Protein 8AFO (pdb70)

Nearest PDB structures (foldseek):
  8afo-assembly1_A  TM=1.005E+00  e=5.872E-40  Homo sapiens
  8afp-assembly1_A  TM=9.907E-01  e=1.677E-35  Homo sapiens
  5e4q-assembly1_A  TM=6.952E-01  e=1.855E-17  Mus musculus
  4yfg-assembly1_A  TM=5.431E-01  e=1.855E-14  Mus musculus
  4yfd-assembly1_A  TM=5.434E-01  e=1.043E-13  Mus musculus

Sequence (199 aa):
GTAAPEKNPVDVKGEGNETTNMVITWKPLRWMDWNAPQVQYRVQWRPQGTRGPWQEQIVSDPFLVVSNTSTFVPYEIKVQAVNSQGKGPEPQVTIGYSGEDYPQAIPELEGIEILNSSAVLVKWRPVDLAQVKGHLRGYNVTYWREGSIHKDHVVVPANTTSVILSGLRPYSSYHLEVQAFNGRGSGPASEFTFSTPEG

Structure (mmCIF, N/CA/C/O backbone):
data_8AFO
#
_entry.id   8AFO
#
_cell.length_a   56.083
_cell.length_b   96.749
_cell.length_c   105.853
_cell.angle_alpha   90.000
_cell.angle_beta   90.000
_cell.angle_gamma   90.000
#
_symmetry.space_group_name_H-M   'C 2 2 21'
#
loop_
_entity.id
_entity.type
_entity.pdbx_description
1 polymer 'Neural cell adhesion molecule L1'
2 branched 2-acetamido-2-deoxy-beta-D-glucopyranose-(1-4)-2-acetamido-2-deoxy-beta-D-glucopyranose
3 non-polymer 2-acetamido-2-deoxy-beta-D-glucopyranose
4 water water
#
loop_
_atom_site.group_PDB
_atom_site.id
_atom_site.type_symbol
_atom_site.label_atom_id
_atom_site.label_alt_id
_atom_site.label_comp_id
_atom_site.label_asym_id
_atom_site.label_entity_id
_atom_site.label_seq_id
_atom_site.pdbx_PDB_ins_code
_atom_site.Cartn_x
_atom_site.Cartn_y
_atom_site.Cartn_z
_atom_site.occupancy
_atom_site.B_iso_or_equiv
_atom_site.auth_seq_id
_atom_site.auth_comp_id
_atom_site.auth_asym_id
_atom_site.auth_atom_id
_atom_site.pdbx_PDB_model_num
ATOM 1 N N . GLY A 1 1 ? -31.62132 2.76045 -22.71712 1.000 108.39638 710 GLY A N 1
ATOM 2 C CA . GLY A 1 1 ? -32.38895 1.97030 -21.77306 1.000 105.47437 710 GLY A CA 1
ATOM 3 C C . GLY A 1 1 ? -31.53871 1.22977 -20.75837 1.000 105.25093 710 GLY A C 1
ATOM 4 O O . GLY A 1 1 ? -31.83552 1.25459 -19.56389 1.000 105.92846 710 GLY A O 1
ATOM 5 N N . THR A 1 2 ? -30.48471 0.56681 -21.23401 1.000 89.02355 711 THR A N 1
ATOM 6 C CA . THR A 1 2 ? -29.58601 -0.16341 -20.34622 1.000 79.27230 711 THR A CA 1
ATOM 7 C C . THR A 1 2 ? -28.84335 0.79160 -19.41489 1.000 74.03893 711 THR A C 1
ATOM 8 O O . THR A 1 2 ? -28.48371 1.91082 -19.79723 1.000 75.98179 711 THR A O 1
ATOM 12 N N . ALA A 1 3 ? -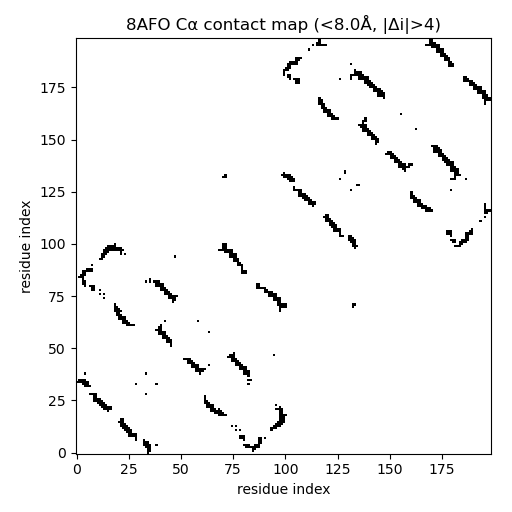28.61376 0.33819 -18.18245 1.000 64.69882 712 ALA A N 1
ATOM 13 C CA . ALA A 1 3 ? -27.83543 1.08134 -17.20639 1.000 61.32499 712 ALA A CA 1
ATOM 14 C C . ALA A 1 3 ? -26.98022 0.10084 -16.41365 1.000 52.46873 712 ALA A C 1
ATOM 15 O O . ALA A 1 3 ? -26.95890 -1.10317 -16.68606 1.000 52.49243 712 ALA A O 1
ATOM 17 N N . ALA A 1 4 ? -26.26537 0.62602 -15.42632 1.000 50.51535 713 ALA A N 1
ATOM 18 C CA . ALA A 1 4 ? -25.49763 -0.21928 -14.52915 1.000 46.71905 713 ALA A CA 1
ATOM 19 C C . ALA A 1 4 ? -26.42754 -1.18259 -13.79218 1.000 43.69827 713 ALA A C 1
ATOM 20 O O . ALA A 1 4 ? -27.64143 -0.95552 -13.71570 1.000 44.02116 713 ALA A O 1
ATOM 22 N N . PRO A 1 5 ? -25.90242 -2.29586 -13.28342 1.000 46.27552 714 PRO A N 1
ATOM 23 C CA . PRO A 1 5 ? -26.77472 -3.22848 -12.57086 1.000 42.53445 714 PRO A CA 1
ATOM 24 C C . PRO A 1 5 ? -27.43860 -2.53273 -11.40272 1.000 45.00530 714 PRO A C 1
ATOM 25 O O . PRO A 1 5 ? -26.86623 -1.64543 -10.76596 1.000 45.91091 714 PRO A O 1
ATOM 29 N N . GLU A 1 6 ? -28.65732 -2.96293 -11.11368 1.000 47.12307 715 GLU A N 1
ATOM 30 C CA . GLU A 1 6 ? -29.48458 -2.27695 -10.13421 1.000 50.89039 715 GLU A CA 1
ATOM 31 C C . GLU A 1 6 ? -28.99087 -2.53863 -8.70390 1.000 49.70062 715 GLU A C 1
ATOM 32 O O . GLU A 1 6 ? -28.98123 -1.63367 -7.85733 1.000 49.04502 715 GLU A O 1
ATOM 38 N N . LYS A 1 7 ? -28.53031 -3.75400 -8.43421 1.000 48.98932 716 LYS A N 1
ATOM 39 C CA . LYS A 1 7 ? -28.22743 -4.21358 -7.08779 1.000 44.66136 716 LYS A CA 1
ATOM 40 C C . LYS A 1 7 ? -27.00807 -5.11067 -7.19946 1.000 44.48154 716 LYS A C 1
ATOM 41 O O . LYS A 1 7 ? -26.65363 -5.55241 -8.29153 1.000 44.43392 716 LYS A O 1
ATOM 47 N N . ASN A 1 8 ? -26.39004 -5.41893 -6.07711 1.000 41.32744 717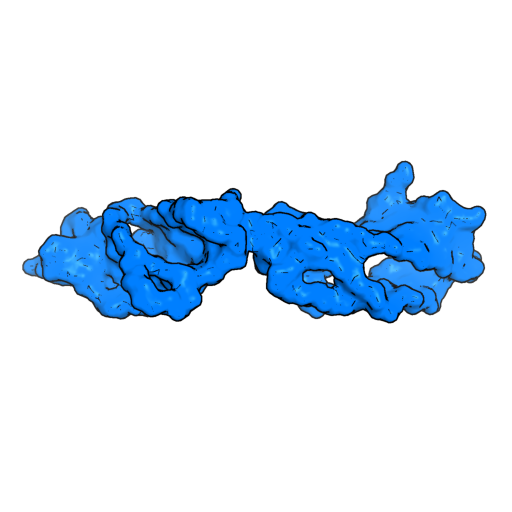 ASN A N 1
ATOM 48 C CA . ASN A 1 8 ? -25.41368 -6.49664 -6.04098 1.000 42.13328 717 ASN A CA 1
ATOM 49 C C . ASN A 1 8 ? -26.03931 -7.76788 -5.48101 1.000 42.86326 717 ASN A C 1
ATOM 50 O O . ASN A 1 8 ? -27.13061 -7.74011 -4.91553 1.000 42.04160 717 ASN A O 1
ATOM 55 N N . PRO A 1 9 ? -25.38142 -8.91480 -5.65271 1.000 39.95875 718 PRO A N 1
ATOM 56 C CA . PRO A 1 9 ? -25.97567 -10.18522 -5.24508 1.000 43.38723 718 PRO A CA 1
ATOM 57 C C . PRO A 1 9 ? -26.13337 -10.25785 -3.73739 1.000 43.40257 718 PRO A C 1
ATOM 58 O O . PRO A 1 9 ? -25.39419 -9.62357 -2.98746 1.000 38.43895 718 PRO A O 1
ATOM 62 N N . VAL A 1 10 ? -27.07739 -11.09284 -3.30309 1.000 45.79438 719 VAL A N 1
ATOM 63 C CA . VAL A 1 10 ? -27.26722 -11.39346 -1.88544 1.000 45.41712 719 VAL A CA 1
ATOM 64 C C . VAL A 1 10 ? -26.75331 -12.79800 -1.59847 1.000 45.91873 719 VAL A C 1
ATOM 65 O O . VAL A 1 10 ? -26.33006 -13.51485 -2.51370 1.000 45.43918 719 VAL A O 1
ATOM 69 N N . ASP A 1 11 ? -26.80270 -13.19973 -0.32601 1.000 44.35554 720 ASP A N 1
ATOM 70 C CA . ASP A 1 11 ? -26.38951 -14.52969 0.12260 1.000 45.50836 720 ASP A CA 1
ATOM 71 C C . ASP A 1 11 ? -24.94318 -14.85677 -0.22324 1.000 42.02229 720 ASP A C 1
ATOM 72 O O . ASP A 1 11 ? -24.60709 -16.01253 -0.48258 1.000 45.05760 720 ASP A O 1
ATOM 77 N N . VAL A 1 12 ? -24.06592 -13.85383 -0.19802 1.000 41.65881 721 VAL A N 1
ATOM 78 C CA . VAL A 1 12 ? -22.63774 -14.11093 -0.31651 1.000 38.09757 721 VAL A CA 1
ATOM 79 C C . VAL A 1 12 ? -22.18156 -15.00145 0.82592 1.000 43.10470 721 VAL A C 1
ATOM 80 O O . VAL A 1 12 ? -22.52470 -14.76544 1.98696 1.000 40.54214 721 VAL A O 1
ATOM 84 N N . LYS A 1 13 ? -21.38990 -16.02042 0.50218 1.000 41.68699 722 LYS A N 1
ATOM 85 C CA . LYS A 1 13 ? -20.87714 -16.95835 1.48986 1.000 45.97870 722 LYS A CA 1
ATOM 86 C C . LYS A 1 13 ? -19.51818 -17.44590 1.02709 1.000 43.71785 722 LYS A C 1
ATOM 87 O O . LYS A 1 13 ? -19.32023 -17.67931 -0.16217 1.000 41.73867 722 LYS A O 1
ATOM 93 N N . GLY A 1 14 ? -18.59059 -17.60457 1.96314 1.000 41.28630 723 GLY A N 1
ATOM 94 C CA . GLY A 1 14 ? -17.33695 -18.28364 1.68051 1.000 40.45302 723 GLY A CA 1
ATOM 95 C C . GLY A 1 14 ? -17.11168 -19.43228 2.65402 1.000 46.25437 723 GLY A C 1
ATOM 96 O O . GLY A 1 14 ? -17.09740 -19.22897 3.87377 1.000 42.76934 723 GLY A O 1
ATOM 97 N N . GLU A 1 15 ? -16.91741 -20.63222 2.11264 1.000 43.08737 724 GLU A N 1
ATOM 98 C CA . GLU A 1 15 ? -16.79221 -21.88918 2.84407 1.000 48.99124 724 GLU A CA 1
ATOM 99 C C . GLU A 1 15 ? -15.88167 -22.83229 2.07859 1.000 46.82797 724 GLU A C 1
ATOM 100 O O . GLU A 1 15 ? -16.17952 -23.15896 0.92918 1.000 48.96618 724 GLU A O 1
ATOM 106 N N . GLY A 1 16 ? -14.83065 -23.33039 2.71367 1.000 45.80955 725 GLY A N 1
ATOM 107 C CA . GLY A 1 16 ? -13.99472 -24.32091 2.05687 1.000 47.70703 725 GLY A CA 1
ATOM 108 C C . GLY A 1 16 ? -14.55443 -25.72930 2.16532 1.000 50.54259 725 GLY A C 1
ATOM 109 O O . GLY A 1 16 ? -15.27378 -26.07276 3.09707 1.000 54.05110 725 GLY A O 1
ATOM 110 N N . ASN A 1 17 ? -14.23099 -26.56581 1.18269 1.000 53.76351 726 ASN A N 1
ATOM 111 C CA . ASN A 1 17 ? -14.40727 -28.00134 1.36102 1.000 56.26991 726 ASN A CA 1
ATOM 112 C C . ASN A 1 17 ? -13.06636 -28.71002 1.42731 1.000 58.42156 726 ASN A C 1
ATOM 113 O O . ASN A 1 17 ? -13.01788 -29.94313 1.45051 1.000 64.00075 726 ASN A O 1
ATOM 118 N N . GLU A 1 18 ? -11.98170 -27.94428 1.46036 1.000 54.98293 727 GLU A N 1
ATOM 119 C CA . GLU A 1 18 ? -10.62895 -28.42901 1.65578 1.000 55.74161 727 GLU A CA 1
ATOM 120 C C . GLU A 1 18 ? -9.93236 -27.41623 2.54447 1.000 52.70204 727 GLU A C 1
ATOM 121 O O . GLU A 1 18 ? -10.31245 -26.24273 2.56972 1.000 50.46330 727 GLU A O 1
ATOM 127 N N . THR A 1 19 ? -8.90694 -27.85752 3.27163 1.000 54.40380 728 THR A N 1
ATOM 128 C CA . THR A 1 19 ? -8.19516 -26.90702 4.12446 1.000 50.18582 728 THR A CA 1
ATOM 129 C C . THR A 1 19 ? -7.47803 -25.85949 3.29388 1.000 52.74872 728 THR A C 1
ATOM 130 O O . THR A 1 19 ? -7.14740 -24.78514 3.80576 1.000 52.95277 728 THR A O 1
ATOM 134 N N . THR A 1 20 ? -7.24476 -26.14934 2.02106 1.000 51.17673 729 THR A N 1
ATOM 135 C CA . THR A 1 20 ? -6.51978 -25.26500 1.13694 1.000 52.04696 729 THR A CA 1
ATOM 136 C C . THR A 1 20 ? -7.42235 -24.47672 0.19527 1.000 51.38032 729 THR A C 1
ATOM 137 O O . THR A 1 20 ? -6.90829 -23.85486 -0.73836 1.000 52.58591 729 THR A O 1
ATOM 141 N N . ASN A 1 21 ? -8.73988 -24.47646 0.39994 1.000 49.36256 730 ASN A N 1
ATOM 142 C CA . ASN A 1 21 ? -9.57486 -23.60963 -0.41288 1.000 48.92961 730 ASN A CA 1
ATOM 143 C C . ASN A 1 21 ? -10.67594 -22.96583 0.41422 1.000 48.19040 730 ASN A C 1
ATOM 144 O O . ASN A 1 21 ? -10.90643 -23.28570 1.58889 1.000 46.27297 730 ASN A O 1
ATOM 149 N N . MET A 1 22 ? -11.33686 -22.02163 -0.25121 1.000 43.50279 731 MET A N 1
ATOM 150 C CA . MET A 1 22 ? -12.55255 -21.35580 0.18794 1.000 41.17756 731 MET A CA 1
ATOM 151 C C . MET A 1 22 ? -13.41959 -21.17260 -1.04025 1.000 45.85590 731 MET A C 1
ATOM 152 O O . MET A 1 22 ? -12.96362 -20.58440 -2.01939 1.000 45.49095 731 MET A O 1
ATOM 157 N N . VAL A 1 23 ? -14.64683 -21.66697 -1.00975 1.000 45.77988 732 VAL A N 1
ATOM 158 C CA . VAL A 1 23 ? -15.55643 -21.52460 -2.13760 1.000 47.78295 732 VAL A CA 1
ATOM 159 C C . VAL A 1 23 ? -16.49578 -20.36347 -1.84398 1.000 45.97407 732 VAL A C 1
ATOM 160 O O . VAL A 1 23 ? -17.25459 -20.39633 -0.86856 1.000 42.48310 732 VAL A O 1
ATOM 164 N N . ILE A 1 24 ? -16.44582 -19.33378 -2.68413 1.000 42.67819 733 ILE A N 1
ATOM 165 C CA . ILE A 1 24 ? -17.34179 -18.19568 -2.55187 1.000 39.72462 733 ILE A CA 1
ATOM 166 C C . ILE A 1 24 ? -18.54903 -18.44698 -3.43731 1.000 45.99357 733 ILE A C 1
ATOM 167 O O . ILE A 1 24 ? -18.40755 -18.76921 -4.62535 1.000 41.80938 733 ILE A O 1
ATOM 172 N N . THR A 1 25 ? -19.73619 -18.30101 -2.87146 1.000 42.23497 734 THR A N 1
ATOM 173 C CA . THR A 1 25 ? -20.96233 -18.44987 -3.63532 1.000 43.22313 734 THR A CA 1
ATOM 174 C C . THR A 1 25 ? -21.87425 -17.28577 -3.30234 1.000 41.87367 734 THR A C 1
ATOM 175 O O . THR A 1 25 ? -21.68694 -16.60191 -2.29687 1.000 41.11116 734 THR A O 1
ATOM 179 N N . TRP A 1 26 ? -22.86172 -17.06251 -4.16680 1.000 43.09646 735 TRP A N 1
ATOM 180 C CA . TRP A 1 26 ? -23.86285 -16.02722 -3.95957 1.000 40.74284 735 TRP A CA 1
ATOM 181 C C . TRP A 1 26 ? -25.08054 -16.36786 -4.80721 1.000 39.89185 735 TRP A C 1
ATOM 182 O O . TRP A 1 26 ? -25.02471 -17.24411 -5.67016 1.000 41.36422 735 TRP A O 1
ATOM 193 N N . LYS A 1 27 ? -26.19757 -15.72480 -4.49457 1.000 40.59172 736 LYS A N 1
ATOM 194 C CA . LYS A 1 27 ? -27.40651 -15.85303 -5.30977 1.000 43.90021 736 LYS A CA 1
ATOM 195 C C . LYS A 1 27 ? -27.25033 -15.02223 -6.57738 1.000 42.25209 736 LYS A C 1
ATOM 196 O O . LYS A 1 27 ? -27.03431 -13.81324 -6.48282 1.000 40.30964 736 LYS A O 1
ATOM 202 N N . PRO A 1 28 ? -27.35989 -15.61131 -7.76052 1.000 45.83756 737 PRO A N 1
ATOM 203 C CA . PRO A 1 28 ? -27.29370 -14.79823 -8.98029 1.000 44.93098 737 PRO A CA 1
ATOM 204 C C . PRO A 1 28 ? -28.34617 -13.70190 -8.93461 1.000 41.64886 737 PRO A C 1
ATOM 205 O O . PRO A 1 28 ? -29.42344 -13.89694 -8.37826 1.000 42.61804 737 PRO A O 1
ATOM 209 N N . LEU A 1 29 ? -28.01844 -12.52441 -9.47357 1.000 39.84036 738 LEU A N 1
ATOM 210 C CA . LEU A 1 29 ? -29.05362 -11.50410 -9.59229 1.000 43.53495 738 LEU A CA 1
ATOM 211 C C . LEU A 1 29 ? -30.17735 -11.97560 -10.48414 1.000 43.90951 738 LEU A C 1
ATOM 212 O O . LEU A 1 29 ? -29.94702 -12.56590 -11.54641 1.000 43.67686 738 LEU A O 1
ATOM 217 N N . ARG A 1 30 ? -31.38638 -11.62148 -10.08222 1.000 42.63905 739 ARG A N 1
ATOM 218 C CA . ARG A 1 30 ? -32.55227 -11.80480 -10.92246 1.000 50.56415 739 ARG A CA 1
ATOM 219 C C . ARG A 1 30 ? -32.42081 -10.94006 -12.16541 1.000 46.58117 739 ARG A C 1
ATOM 220 O O . ARG A 1 30 ? -31.85477 -9.84530 -12.12603 1.000 42.73669 739 ARG A O 1
ATOM 228 N N . TRP A 1 31 ? -32.92571 -11.44806 -13.28628 1.000 47.03828 740 TRP A N 1
ATOM 229 C CA . TRP A 1 31 ? -32.64427 -10.80214 -14.56042 1.000 43.89071 740 TRP A CA 1
ATOM 230 C C . TRP A 1 31 ? -33.13502 -9.36037 -14.59125 1.000 44.90654 740 TRP A C 1
ATOM 231 O O . TRP A 1 31 ? -32.54974 -8.53293 -15.29443 1.000 44.69730 740 TRP A O 1
ATOM 242 N N . MET A 1 32 ? -34.17155 -9.02026 -13.81079 1.000 45.99437 741 MET A N 1
ATOM 243 C CA . MET A 1 32 ? -34.71098 -7.66184 -13.88919 1.000 47.42317 741 MET A CA 1
ATOM 244 C C . MET A 1 32 ? -33.70809 -6.63894 -13.36738 1.000 47.80393 741 MET A C 1
ATOM 245 O O . MET A 1 32 ? -33.85294 -5.44302 -13.63507 1.000 48.18771 741 MET A O 1
ATOM 250 N N . ASP A 1 33 ? -32.70848 -7.08365 -12.61387 1.000 46.19713 742 ASP A N 1
ATOM 251 C CA . ASP A 1 33 ? -31.68816 -6.21646 -12.04513 1.000 46.38380 742 ASP A CA 1
ATOM 252 C C . ASP A 1 33 ? -30.42782 -6.09783 -12.89910 1.000 46.32857 742 ASP A C 1
ATOM 253 O O . ASP A 1 33 ? -29.57988 -5.25539 -12.58961 1.000 46.09341 742 ASP A O 1
ATOM 258 N N . TRP A 1 34 ? -30.27154 -6.91226 -13.95221 1.000 43.35332 743 TRP A N 1
ATOM 259 C CA . TRP A 1 34 ? -29.07676 -6.81169 -14.79151 1.000 41.51654 743 TRP A CA 1
ATOM 260 C C . TRP A 1 34 ? -28.99344 -5.46758 -15.48660 1.000 44.67874 743 TRP A C 1
ATOM 261 O O . TRP A 1 34 ? -27.90193 -4.89840 -15.61831 1.000 45.09092 743 TRP A O 1
ATOM 272 N N . ASN A 1 35 ? -30.13094 -4.95774 -15.95941 1.000 46.67925 744 ASN A N 1
ATOM 273 C CA . ASN A 1 35 ? -30.19273 -3.74561 -16.77029 1.000 49.30489 744 ASN A CA 1
ATOM 274 C C . ASN A 1 35 ? -29.35492 -3.89742 -18.03750 1.000 49.69849 744 ASN A C 1
ATOM 275 O O . ASN A 1 35 ? -28.83398 -2.92860 -18.57360 1.000 51.55996 744 ASN A O 1
ATOM 280 N N . ALA A 1 36 ? -29.24972 -5.12787 -18.52040 1.000 48.97552 745 ALA A N 1
ATOM 281 C CA . ALA A 1 36 ? -28.36991 -5.49753 -19.61671 1.000 47.19743 745 ALA A CA 1
ATOM 282 C C . ALA A 1 36 ? -28.64322 -6.95449 -19.95934 1.000 46.25131 745 ALA A C 1
ATOM 283 O O . ALA A 1 36 ? -29.18150 -7.69918 -19.12716 1.000 48.04995 745 ALA A O 1
ATOM 285 N N . PRO A 1 37 ? -28.33732 -7.37268 -21.18931 1.000 48.23372 746 PRO A N 1
ATOM 286 C CA . PRO A 1 37 ? -28.54283 -8.78426 -21.54537 1.000 45.34011 746 PRO A CA 1
ATOM 287 C C . PRO A 1 37 ? -27.54054 -9.74800 -20.91402 1.000 48.47973 746 PRO A C 1
ATOM 288 O O . PRO A 1 37 ? -27.82050 -10.95369 -20.89392 1.000 45.50787 746 PRO A O 1
ATOM 292 N N . GLN A 1 38 ? -26.39199 -9.27951 -20.40354 1.000 48.52400 747 GLN A N 1
ATOM 293 C CA . GLN A 1 38 ? -25.47378 -10.13142 -19.65357 1.000 46.57813 747 GLN A CA 1
ATOM 294 C C . GLN A 1 38 ? -25.09752 -9.40491 -18.37155 1.000 43.34608 747 GLN A C 1
ATOM 295 O O . GLN A 1 38 ? -25.05540 -8.17499 -18.34360 1.000 41.95515 747 GLN A O 1
ATOM 301 N N . VAL A 1 39 ? -24.71696 -10.15928 -17.34620 1.000 42.38196 748 VAL A N 1
ATOM 302 C CA . VAL A 1 39 ? -24.14786 -9.58102 -16.13021 1.000 42.00976 748 VAL A CA 1
ATOM 303 C C . VAL A 1 39 ? -22.97316 -10.44023 -15.68535 1.000 38.84567 748 VAL A C 1
ATOM 304 O O . VAL A 1 39 ? -22.97793 -11.66070 -15.88256 1.000 37.58365 748 VAL A O 1
ATOM 308 N N . GLN A 1 40 ? -21.94823 -9.80119 -15.09952 1.000 38.20651 749 GLN A N 1
ATOM 309 C CA . GLN A 1 40 ? -20.85997 -10.54071 -14.46273 1.000 38.28153 749 GLN A CA 1
ATOM 310 C C . GLN A 1 40 ? -20.70775 -10.12433 -12.99986 1.000 38.96276 749 GLN A C 1
ATOM 311 O O . GLN A 1 40 ? -21.34547 -9.18431 -12.51692 1.000 35.08766 749 GLN A O 1
ATOM 317 N N . TYR A 1 41 ? -19.82928 -10.83203 -12.29159 1.000 35.91110 750 TYR A N 1
ATOM 318 C CA . TYR A 1 41 ? -19.63043 -10.62534 -10.86242 1.000 36.92106 750 TYR A CA 1
ATOM 319 C C . TYR A 1 41 ? -18.17191 -10.31304 -10.58281 1.000 36.00154 750 TYR A C 1
ATOM 320 O O . TYR A 1 41 ? -17.28573 -11.13508 -10.84384 1.000 35.71273 750 TYR A O 1
ATOM 329 N N . ARG A 1 42 ? -17.92958 -9.12004 -10.07083 1.000 33.28592 751 ARG A N 1
ATOM 330 C CA . ARG A 1 42 ? -16.60851 -8.72211 -9.61139 1.000 36.07582 751 ARG A CA 1
ATOM 331 C C . ARG A 1 42 ? -16.40282 -9.20674 -8.17762 1.000 35.06314 751 ARG A C 1
ATOM 332 O O . ARG A 1 42 ? -17.00450 -8.67389 -7.23846 1.000 33.15593 751 ARG A O 1
ATOM 340 N N . VAL A 1 43 ? -15.56830 -10.22734 -7.99677 1.000 36.72970 752 VAL A N 1
ATOM 341 C CA . VAL A 1 43 ? -15.34015 -10.82878 -6.67822 1.000 36.61711 752 VAL A CA 1
ATOM 342 C C . VAL A 1 43 ? -14.00140 -10.34362 -6.15998 1.000 39.03209 752 VAL A C 1
ATOM 343 O O . VAL A 1 43 ? -12.97710 -10.51240 -6.82375 1.000 33.62943 752 VAL A O 1
ATOM 347 N N . GLN A 1 44 ? -14.00649 -9.76395 -4.96519 1.000 34.89439 753 GLN A N 1
ATOM 348 C CA . GLN A 1 44 ? -12.80646 -9.31982 -4.28291 1.000 35.25302 753 GLN A CA 1
ATOM 349 C C . GLN A 1 44 ? -12.72556 -9.98716 -2.91977 1.000 39.53003 753 GLN A C 1
ATOM 350 O O . GLN A 1 44 ? -13.74118 -10.14138 -2.23419 1.000 36.21274 753 GLN A O 1
ATOM 356 N N . TRP A 1 45 ? -11.52404 -10.40966 -2.54382 1.000 37.97872 754 TRP A N 1
ATOM 357 C CA . TRP A 1 45 ? -11.34414 -11.08910 -1.27777 1.000 38.90972 754 TRP A CA 1
ATOM 358 C C . TRP A 1 45 ? -9.92866 -10.84183 -0.78922 1.000 43.82394 754 TRP A C 1
ATOM 359 O O . TRP A 1 45 ? -9.03520 -10.48557 -1.55943 1.000 38.11745 754 TRP A O 1
ATOM 370 N N . ARG A 1 46 ? -9.74869 -10.99162 0.52070 1.000 38.26251 755 ARG A N 1
ATOM 371 C CA . ARG A 1 46 ? -8.41932 -10.90958 1.10564 1.000 42.13930 755 ARG A CA 1
ATOM 372 C C . ARG A 1 46 ? -8.48342 -11.53587 2.48058 1.000 43.85525 755 ARG A C 1
ATOM 373 O O . ARG A 1 46 ? -9.54358 -11.51315 3.11845 1.000 40.37143 755 ARG A O 1
ATOM 381 N N . PRO A 1 47 ? -7.39430 -12.12612 2.95153 1.000 43.28427 756 PRO A N 1
ATOM 382 C CA . PRO A 1 47 ? -7.38347 -12.58831 4.33816 1.000 47.15628 756 PRO A CA 1
ATOM 383 C C . PRO A 1 47 ? -7.66789 -11.40442 5.24997 1.000 49.17385 756 PRO A C 1
ATOM 384 O O . PRO A 1 47 ? -7.15589 -10.30157 5.03892 1.000 49.83957 756 PRO A O 1
ATOM 388 N N . GLN A 1 48 ? -8.54882 -11.63137 6.21954 1.000 45.34444 757 GLN A N 1
ATOM 389 C CA . GLN A 1 48 ? -9.14320 -10.55499 7.00550 1.000 51.20337 757 GLN A CA 1
ATOM 390 C C . GLN A 1 48 ? -8.08836 -9.60636 7.56519 1.000 59.63082 757 GLN A C 1
ATOM 391 O O . GLN A 1 48 ? -7.25802 -10.00351 8.38678 1.000 56.45693 757 GLN A O 1
ATOM 397 N N . GLY A 1 49 ? -8.12073 -8.35738 7.09656 1.000 67.91096 758 GLY A N 1
ATOM 398 C CA . GLY A 1 49 ? -7.39782 -7.27177 7.73193 1.000 74.14759 758 GLY A CA 1
ATOM 399 C C . GLY A 1 49 ? -6.02706 -6.94006 7.18615 1.000 75.64481 758 GLY A C 1
ATOM 400 O O . GLY A 1 49 ? -5.26441 -6.24333 7.86819 1.000 74.06074 758 GLY A O 1
ATOM 401 N N . THR A 1 50 ? -5.68818 -7.39001 5.97942 1.000 76.19951 759 THR A N 1
ATOM 402 C CA . THR A 1 50 ? -4.33751 -7.24071 5.46014 1.000 81.32619 759 THR A CA 1
ATOM 403 C C . THR A 1 50 ? -4.27904 -6.04384 4.52500 1.000 84.74887 759 THR A C 1
ATOM 404 O O . THR A 1 50 ? -5.11100 -5.91017 3.62334 1.000 84.84673 759 THR A O 1
ATOM 408 N N . ARG A 1 51 ? -3.29469 -5.17498 4.75086 1.000 90.99640 760 ARG A N 1
ATOM 409 C CA . ARG A 1 51 ? -3.14975 -3.97197 3.94491 1.000 94.36900 760 ARG A CA 1
ATOM 410 C C . ARG A 1 51 ? -2.88915 -4.28662 2.47908 1.000 98.75123 760 ARG A C 1
ATOM 411 O O . ARG A 1 51 ? -3.10241 -3.41793 1.62355 1.000 101.53308 760 ARG A O 1
ATOM 419 N N . GLY A 1 52 ? -2.43046 -5.49929 2.17092 1.000 93.17214 761 GLY A N 1
ATOM 420 C CA . GLY A 1 52 ? -2.25783 -5.91508 0.80221 1.000 89.03017 761 GLY A CA 1
ATOM 421 C C . GLY A 1 52 ? -3.55741 -5.76033 0.04966 1.000 82.52624 761 GLY A C 1
ATOM 422 O O . GLY A 1 52 ? -4.64192 -6.01243 0.59304 1.000 79.66566 761 GLY A O 1
ATOM 423 N N . PRO A 1 53 ? -3.47984 -5.34861 -1.21594 1.000 75.45886 762 PRO A N 1
ATOM 424 C CA . PRO A 1 53 ? -4.70625 -5.06385 -1.96059 1.000 71.97384 762 PRO A CA 1
ATOM 425 C C . PRO A 1 53 ? -5.54941 -6.31647 -2.10461 1.000 62.52342 762 PRO A C 1
ATOM 426 O O . PRO A 1 53 ? -5.14190 -7.44032 -1.79087 1.000 57.47577 762 PRO A O 1
ATOM 430 N N . TRP A 1 54 ? -6.78239 -6.09570 -2.51879 1.000 57.73491 763 TRP A N 1
ATOM 431 C CA . TRP A 1 54 ? -7.70826 -7.20298 -2.62162 1.000 51.26213 763 TRP A CA 1
ATOM 432 C C . TRP A 1 54 ? -7.31253 -8.06303 -3.80990 1.000 50.91846 763 TRP A C 1
ATOM 433 O O . TRP A 1 54 ? -6.87024 -7.54513 -4.84138 1.000 50.52324 763 TRP A O 1
ATOM 444 N N . GLN A 1 55 ? -7.40668 -9.37903 -3.63748 1.000 44.63913 764 GLN A N 1
ATOM 445 C CA . GLN A 1 55 ? -7.43689 -10.26476 -4.78474 1.000 46.21758 764 GLN A CA 1
ATOM 446 C C . GLN A 1 55 ? -8.75065 -10.04559 -5.50912 1.000 45.64378 764 GLN A C 1
ATOM 447 O O . GLN A 1 55 ? -9.76175 -9.71349 -4.88812 1.000 38.35075 764 GLN A O 1
ATOM 453 N N . GLU A 1 56 ? -8.74335 -10.19521 -6.83542 1.000 38.41203 765 GLU A N 1
ATOM 454 C CA . GLU A 1 56 ? -9.96132 -9.84986 -7.54831 1.000 41.11227 765 GLU A CA 1
ATOM 455 C C . GLU A 1 56 ? -10.07710 -10.67743 -8.82046 1.000 42.24656 765 GLU A C 1
ATOM 456 O O . GLU A 1 56 ? -9.09859 -10.84784 -9.55764 1.000 37.79616 765 GLU A O 1
ATOM 462 N N . GLN A 1 57 ? -11.28310 -11.17843 -9.07255 1.000 40.30027 766 GLN A N 1
ATOM 463 C CA . GLN A 1 57 ? -11.55376 -11.89232 -10.30529 1.000 39.69210 766 GLN A CA 1
ATOM 464 C C . GLN A 1 57 ? -12.99988 -11.63001 -10.68407 1.000 41.07065 766 GLN A C 1
ATOM 465 O O . GLN A 1 57 ? -13.87139 -11.53065 -9.81983 1.000 38.45530 766 GLN A O 1
ATOM 471 N N . ILE A 1 58 ? -13.24495 -11.49351 -11.97587 1.000 38.52709 767 ILE A N 1
ATOM 472 C CA . ILE A 1 58 ? -14.57504 -11.25588 -12.51712 1.000 39.82427 767 ILE A CA 1
ATOM 473 C C . ILE A 1 58 ? -15.04063 -12.54053 -13.17217 1.000 35.60626 767 ILE A C 1
ATOM 474 O O . ILE A 1 58 ? -14.33395 -13.10142 -14.01221 1.000 43.74226 767 ILE A O 1
ATOM 479 N N . VAL A 1 59 ? -16.23215 -12.99744 -12.81113 1.000 36.31138 768 VAL A N 1
ATOM 480 C CA . VAL A 1 59 ? -16.74901 -14.25765 -13.30926 1.000 39.36179 768 VAL A CA 1
ATOM 481 C C . VAL A 1 59 ? -18.19256 -14.03603 -13.73009 1.000 42.89362 768 VAL A C 1
ATOM 482 O O . VAL A 1 59 ? -18.84863 -13.08965 -13.29720 1.000 37.62279 768 VAL A O 1
ATOM 486 N N . SER A 1 60 ? -18.68243 -14.91351 -14.60640 1.000 40.03636 769 SER A N 1
ATOM 487 C CA . SER A 1 60 ? -20.10795 -14.91211 -14.90663 1.000 41.03519 769 SER A CA 1
ATOM 488 C C . SER A 1 60 ? -20.87127 -15.97720 -14.13595 1.000 46.93268 769 SER A C 1
ATOM 489 O O . SER A 1 60 ? -22.06802 -15.80013 -13.88532 1.000 49.18632 769 SER A O 1
ATOM 492 N N . ASP A 1 61 ? -20.19809 -17.03063 -13.68240 1.000 44.17111 770 ASP A N 1
ATOM 493 C CA . ASP A 1 61 ? -20.82838 -18.00410 -12.81202 1.000 47.62570 770 ASP A CA 1
ATOM 494 C C . ASP A 1 61 ? -21.08117 -17.42293 -11.41797 1.000 46.36294 770 ASP A C 1
ATOM 495 O O . ASP A 1 61 ? -20.36636 -16.52672 -10.96592 1.000 46.25938 770 ASP A O 1
ATOM 500 N N . PRO A 1 62 ? -22.05859 -17.93624 -10.70509 1.000 43.22600 771 PRO A N 1
ATOM 501 C CA . PRO A 1 62 ? -22.32169 -17.41329 -9.36027 1.000 46.87020 771 PRO A CA 1
ATOM 502 C C . PRO A 1 62 ? -21.44989 -18.04505 -8.28003 1.000 44.86127 771 PRO A C 1
ATOM 503 O O . PRO A 1 62 ? -21.91120 -18.26222 -7.15277 1.000 44.82332 771 PRO A O 1
ATOM 507 N N . PHE A 1 63 ? -20.19031 -18.33689 -8.59324 1.000 43.14675 772 PHE A N 1
ATOM 508 C CA . PHE A 1 63 ? -19.29622 -18.89059 -7.58322 1.000 43.33965 772 PHE A CA 1
ATOM 509 C C . PHE A 1 63 ? -17.86866 -18.66454 -8.04334 1.000 47.47567 772 PHE A C 1
ATOM 510 O O . PHE A 1 63 ? -17.61505 -18.40093 -9.22091 1.000 49.00481 772 PHE A O 1
ATOM 518 N N . LEU A 1 64 ? -16.93522 -18.81455 -7.10620 1.000 44.88901 773 LEU A N 1
ATOM 519 C CA . LEU A 1 64 ? -15.51463 -18.65757 -7.37112 1.000 43.53598 773 LEU A CA 1
ATOM 520 C C . LEU A 1 64 ? -14.74949 -19.47765 -6.34478 1.000 47.79493 773 LEU A C 1
ATOM 521 O O . LEU A 1 64 ? -14.97772 -19.31747 -5.14724 1.000 45.64294 773 LEU A O 1
ATOM 526 N N . VAL A 1 65 ? -13.81587 -20.30809 -6.79480 1.000 47.61697 774 VAL A N 1
ATOM 527 C CA . VAL A 1 65 ? -13.01690 -21.12911 -5.89638 1.000 48.54851 774 VAL A CA 1
ATOM 528 C C . VAL A 1 65 ? -11.70559 -20.40091 -5.63640 1.000 49.99395 774 VAL A C 1
ATOM 529 O O . VAL A 1 65 ? -10.96981 -20.08521 -6.57604 1.000 48.67363 774 VAL A O 1
ATOM 533 N N . VAL A 1 66 ? -11.42865 -20.09609 -4.37101 1.000 45.95888 775 VAL A N 1
ATOM 534 C CA . VAL A 1 66 ? -10.15047 -19.52853 -3.95451 1.000 46.67083 775 VAL A CA 1
ATOM 535 C C . VAL A 1 66 ? -9.29385 -20.68494 -3.46824 1.000 48.46840 775 VAL A C 1
ATOM 536 O O . VAL A 1 66 ? -9.69446 -21.40591 -2.55066 1.000 46.99499 775 VAL A O 1
ATOM 540 N N . SER A 1 67 ? -8.12301 -20.86793 -4.06056 1.000 50.36420 776 SER A N 1
ATOM 541 C CA . SER A 1 67 ? -7.25750 -21.99481 -3.73931 1.000 52.25527 776 SER A CA 1
ATOM 542 C C . SER A 1 67 ? -6.01356 -21.53813 -2.98716 1.000 53.88840 776 SER A C 1
ATOM 543 O O . SER A 1 67 ? -5.77348 -20.34683 -2.77942 1.000 53.96459 776 SER A O 1
ATOM 546 N N . ASN A 1 68 ? -5.22483 -22.51946 -2.55705 1.000 55.11697 777 ASN A N 1
ATOM 547 C CA . ASN A 1 68 ? -3.97830 -22.25471 -1.84852 1.000 59.40591 777 ASN A CA 1
ATOM 548 C C . ASN A 1 68 ? -4.17793 -21.36422 -0.61518 1.000 59.99294 777 ASN A C 1
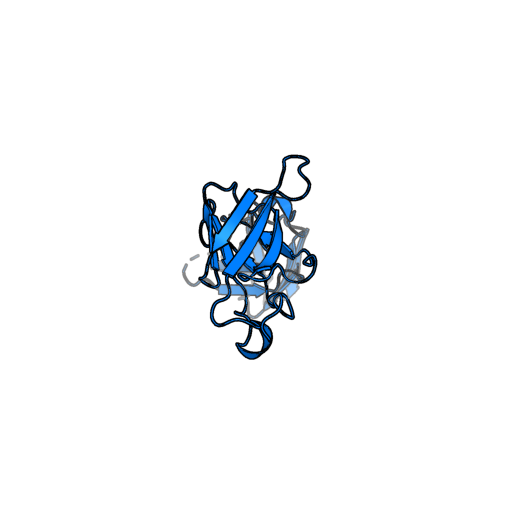ATOM 549 O O . ASN A 1 68 ? -3.45035 -20.39414 -0.38905 1.000 58.59200 777 ASN A O 1
ATOM 554 N N . THR A 1 69 ? -5.16607 -21.70390 0.19950 1.000 50.39084 778 THR A N 1
ATOM 555 C CA . THR A 1 69 ? -5.37057 -20.98875 1.44841 1.000 55.41345 778 THR A CA 1
ATOM 556 C C . THR A 1 69 ? -4.70746 -21.71746 2.61278 1.000 55.89955 778 THR A C 1
ATOM 557 O O . THR A 1 69 ? -4.40733 -22.91347 2.54872 1.000 53.78940 778 THR A O 1
ATOM 561 N N . SER A 1 70 ? -4.49526 -20.97515 3.69472 1.000 56.77016 779 SER A N 1
ATOM 562 C CA . SER A 1 70 ? -4.21188 -21.61055 4.96553 1.000 52.97865 779 SER A CA 1
ATOM 563 C C . SER A 1 70 ? -5.46626 -22.29202 5.49408 1.000 52.75324 779 SER A C 1
ATOM 564 O O . SER A 1 70 ? -6.58722 -22.04587 5.03463 1.000 51.20463 779 SER A O 1
ATOM 567 N N . THR A 1 71 ? -5.26125 -23.15945 6.48018 1.000 50.32240 780 THR A N 1
ATOM 568 C CA . THR A 1 71 ? -6.36420 -23.87208 7.10572 1.000 47.01487 780 THR A CA 1
ATOM 569 C C . THR A 1 71 ? -7.22775 -22.93726 7.94318 1.000 49.94668 780 THR A C 1
ATOM 570 O O . THR A 1 71 ? -6.71233 -22.15558 8.74878 1.000 51.77676 780 THR A O 1
ATOM 574 N N . PHE A 1 72 ? -8.55220 -23.06603 7.77714 1.000 46.80011 781 PHE A N 1
ATOM 575 C CA . PHE A 1 72 ? -9.56876 -22.28793 8.48258 1.000 46.71762 781 PHE A CA 1
ATOM 576 C C . PHE A 1 72 ? -9.10490 -20.91436 8.93860 1.000 51.01269 781 PHE A C 1
ATOM 577 O O . PHE A 1 72 ? -8.86119 -20.69655 10.12990 1.000 49.45115 781 PHE A O 1
ATOM 585 N N . VAL A 1 73 ? -8.98326 -19.98800 7.99076 1.000 47.33545 782 VAL A N 1
ATOM 586 C CA . VAL A 1 73 ? -8.69202 -18.58861 8.29075 1.000 47.42264 782 VAL A CA 1
ATOM 587 C C . VAL A 1 73 ? -9.81075 -17.71123 7.73432 1.000 48.32240 782 VAL A C 1
ATOM 588 O O . VAL A 1 73 ? -10.45240 -18.06795 6.72970 1.000 46.26698 782 VAL A O 1
ATOM 592 N N . PRO A 1 74 ? -10.08564 -16.56760 8.35363 1.000 47.09210 783 PRO A N 1
ATOM 593 C CA . PRO A 1 74 ? -11.15511 -15.69938 7.85548 1.000 46.81930 783 PRO A CA 1
ATOM 594 C C . PRO A 1 74 ? -10.72327 -14.82421 6.68627 1.000 44.17580 783 PRO A C 1
ATOM 595 O O . PRO A 1 74 ? -9.60826 -14.29737 6.64487 1.000 42.24588 783 PRO A O 1
ATOM 599 N N . TYR A 1 75 ? -11.65070 -14.64365 5.74384 1.000 40.21828 784 TYR A N 1
ATOM 600 C CA . TYR A 1 75 ? -11.45803 -13.79491 4.57103 1.000 41.78226 784 TYR A CA 1
ATOM 601 C C . TYR A 1 75 ? -12.55980 -12.75232 4.49448 1.000 35.75560 784 TYR A C 1
ATOM 602 O O . TYR A 1 75 ? -13.71589 -13.04211 4.78935 1.000 39.34458 784 TYR A O 1
ATOM 611 N N . GLU A 1 76 ? -12.21200 -11.54978 4.07273 1.000 37.62501 785 GLU A N 1
ATOM 612 C CA . GLU A 1 76 ? -13.21777 -10.56178 3.71943 1.000 38.50666 785 GLU A CA 1
ATOM 613 C C . GLU A 1 76 ? -13.55396 -10.72865 2.24348 1.000 39.35942 785 GLU A C 1
ATOM 614 O O . GLU A 1 76 ? -12.65412 -10.87722 1.41426 1.000 38.01569 785 GLU A O 1
ATOM 620 N N . ILE A 1 77 ? -14.84839 -10.69122 1.92431 1.000 37.19785 786 ILE A N 1
ATOM 621 C CA . ILE A 1 77 ? -15.35921 -10.96370 0.58494 1.000 38.16869 786 ILE A CA 1
ATOM 622 C C . ILE A 1 77 ? -16.31916 -9.85253 0.20570 1.000 41.40845 786 ILE A C 1
ATOM 623 O O . ILE A 1 77 ? -17.18665 -9.49394 1.00710 1.000 36.64657 786 ILE A O 1
ATOM 628 N N . LYS A 1 78 ? -16.16090 -9.30993 -1.01324 1.000 36.07032 787 LYS A N 1
ATOM 629 C CA . LYS A 1 78 ? -17.08720 -8.34848 -1.60602 1.000 36.72020 787 LYS A CA 1
ATOM 630 C C . LYS A 1 78 ? -17.48124 -8.87648 -2.98209 1.000 38.19729 787 LYS A C 1
ATOM 631 O O . LYS A 1 78 ? -16.60407 -9.27739 -3.74180 1.000 35.59761 787 LYS A O 1
ATOM 637 N N . VAL A 1 79 ? -18.77361 -8.87335 -3.31945 1.000 35.36000 788 VAL A N 1
ATOM 638 C CA . VAL A 1 79 ? -19.22621 -9.30097 -4.64605 1.000 37.25887 788 VAL A CA 1
ATOM 639 C C . VAL A 1 79 ? -20.04083 -8.17498 -5.25623 1.000 38.07593 788 VAL A C 1
ATOM 640 O O . VAL A 1 79 ? -21.13033 -7.86344 -4.77504 1.000 36.62389 788 VAL A O 1
ATOM 644 N N . GLN A 1 80 ? -19.54356 -7.58897 -6.33753 1.000 31.84310 789 GLN A N 1
ATOM 645 C CA . GLN A 1 80 ? -20.23554 -6.50064 -7.01071 1.000 36.64475 789 GLN A CA 1
ATOM 646 C C . GLN A 1 80 ? -20.71465 -6.96261 -8.38644 1.000 36.58793 789 GLN A C 1
ATOM 647 O O . GLN A 1 80 ? -19.94919 -7.56049 -9.14737 1.000 37.10673 789 GLN A O 1
ATOM 653 N N . ALA A 1 81 ? -21.97962 -6.71070 -8.69936 1.000 33.42774 790 ALA A N 1
ATOM 654 C CA . ALA A 1 81 ? -22.46644 -6.96729 -10.05129 1.000 38.53770 790 ALA A CA 1
ATOM 655 C C . ALA A 1 81 ? -21.93189 -5.91192 -11.01978 1.000 41.30833 790 ALA A C 1
ATOM 656 O O . ALA A 1 81 ? -21.80451 -4.73513 -10.66098 1.000 37.91089 790 ALA A O 1
ATOM 658 N N . VAL A 1 82 ? -21.59433 -6.33684 -12.25181 1.000 36.06964 791 VAL A N 1
ATOM 659 C CA . VAL A 1 82 ? -21.10110 -5.41534 -13.27470 1.000 36.40770 791 VAL A CA 1
ATOM 660 C C . VAL A 1 82 ? -21.70310 -5.78467 -14.62751 1.000 39.78466 791 VAL A C 1
ATOM 661 O O . VAL A 1 82 ? -22.10166 -6.92787 -14.86325 1.000 34.60786 791 VAL A O 1
ATOM 665 N N . ASN A 1 83 ? -21.78999 -4.79275 -15.51606 1.000 40.46663 792 ASN A N 1
ATOM 666 C CA . ASN A 1 83 ? -22.22981 -5.01800 -16.88527 1.000 43.33002 792 ASN A CA 1
ATOM 667 C C . ASN A 1 83 ? -21.56910 -3.96769 -17.77216 1.000 45.90992 792 ASN A C 1
ATOM 668 O O . ASN A 1 83 ? -20.76408 -3.15803 -17.31245 1.000 42.34378 792 ASN A O 1
ATOM 673 N N . SER A 1 84 ? -21.91982 -3.97635 -19.05573 1.000 45.27236 793 SER A N 1
ATOM 674 C CA . SER A 1 84 ? -21.20683 -3.11318 -19.99701 1.000 48.15552 793 SER A CA 1
ATOM 675 C C . SER A 1 84 ? -21.37820 -1.63469 -19.66999 1.000 47.42951 793 SER A C 1
ATOM 676 O O . SER A 1 84 ? -20.51098 -0.82658 -20.00019 1.000 52.35667 793 SER A O 1
ATOM 679 N N . GLN A 1 85 ? -22.48048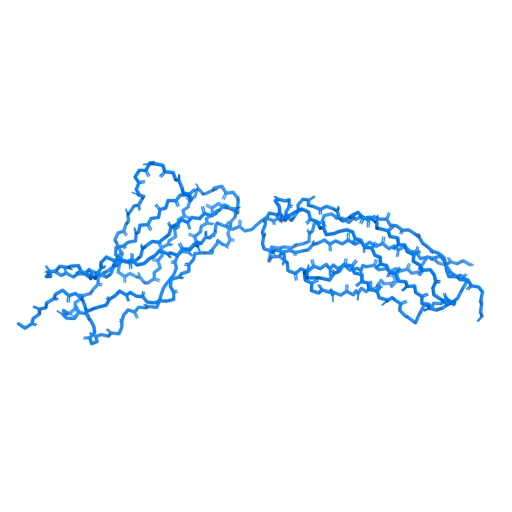 -1.25716 -19.02983 1.000 46.70336 794 GLN A N 1
ATOM 680 C CA . GLN A 1 85 ? -22.72289 0.14145 -18.69774 1.000 49.19912 794 GLN A CA 1
ATOM 681 C C . GLN A 1 85 ? -22.10654 0.57740 -17.37476 1.000 50.67145 794 GLN A C 1
ATOM 682 O O . GLN A 1 85 ? -22.06679 1.78030 -17.09700 1.000 53.77321 794 GLN A O 1
ATOM 688 N N . GLY A 1 86 ? -21.63898 -0.33975 -16.54954 1.000 49.21205 795 GLY A N 1
ATOM 689 C CA . GLY A 1 86 ? -20.99671 0.06515 -15.32294 1.000 45.02805 795 GLY A CA 1
ATOM 690 C C . GLY A 1 86 ? -21.15196 -0.99831 -14.25363 1.000 45.94266 795 GLY A C 1
ATOM 691 O O . GLY A 1 86 ? -21.34595 -2.17643 -14.54931 1.000 41.13860 795 GLY A O 1
ATOM 692 N N . LYS A 1 87 ? -21.07404 -0.53406 -13.00914 1.000 45.15819 796 LYS A N 1
ATOM 693 C CA . LYS A 1 87 ? -20.95123 -1.37865 -11.83144 1.000 45.39826 796 LYS A CA 1
ATOM 694 C C . LYS A 1 87 ? -22.11512 -1.11650 -10.89104 1.000 43.54610 796 LYS A C 1
ATOM 695 O O . LYS A 1 87 ? -22.60623 0.01102 -10.79988 1.000 40.26128 796 LYS A O 1
ATOM 701 N N . GLY A 1 88 ? -22.53322 -2.14905 -10.15888 1.000 41.97027 797 GLY A N 1
ATOM 702 C CA . GLY A 1 88 ? -23.49161 -1.95803 -9.09595 1.000 41.63113 797 GLY A CA 1
ATOM 703 C C . GLY A 1 88 ? -22.96876 -1.04146 -8.00385 1.000 43.00238 797 GLY A C 1
ATOM 704 O O . GLY A 1 88 ? -21.89077 -0.44812 -8.11815 1.000 41.48071 797 GLY A O 1
ATOM 705 N N . PRO A 1 89 ? -23.72922 -0.91083 -6.91330 1.000 46.10504 798 PRO A N 1
ATOM 706 C CA . PRO A 1 89 ? -23.26377 -0.11622 -5.77280 1.000 41.87079 798 PRO A CA 1
ATOM 707 C C . PRO A 1 89 ? -21.95011 -0.64684 -5.21983 1.000 40.48699 798 PRO A C 1
ATOM 708 O O . PRO A 1 89 ? -21.59427 -1.81299 -5.40672 1.000 38.83313 798 PRO A O 1
ATOM 712 N N . GLU A 1 90 ? -21.22740 0.22115 -4.52186 1.000 40.36024 799 GLU A N 1
ATOM 713 C CA . GLU A 1 90 ? -20.14933 -0.26495 -3.67510 1.000 42.43076 799 GLU A CA 1
ATOM 714 C C . GLU A 1 90 ? -20.69877 -1.37365 -2.77812 1.000 42.09692 799 GLU A C 1
ATOM 715 O O . GLU A 1 90 ? -21.72906 -1.17224 -2.12154 1.000 39.60576 799 GLU A O 1
ATOM 721 N N . PRO A 1 91 ? -20.06494 -2.54458 -2.73733 1.000 38.38649 800 PRO A N 1
ATOM 722 C CA . PRO A 1 91 ? -20.67814 -3.71476 -2.11590 1.000 39.08474 800 PRO A CA 1
ATOM 723 C C . PRO A 1 91 ? -20.39874 -3.76780 -0.61681 1.000 40.27667 800 PRO A C 1
ATOM 724 O O . PRO A 1 91 ? -19.43151 -3.19568 -0.11106 1.000 37.29247 800 PRO A O 1
ATOM 728 N N . GLN A 1 92 ? -21.29160 -4.44943 0.09256 1.000 41.00799 801 GLN A N 1
ATOM 729 C CA . GLN A 1 92 ? -21.07219 -4.77639 1.49473 1.000 40.17478 801 GLN A CA 1
ATOM 730 C C . GLN A 1 92 ? -20.08011 -5.92967 1.61000 1.000 42.37584 801 GLN A C 1
ATOM 731 O O . GLN A 1 92 ? -19.81636 -6.64733 0.64566 1.000 38.25284 801 GLN A O 1
ATOM 737 N N . VAL A 1 93 ? -19.53479 -6.11394 2.80971 1.000 41.81669 802 VAL A N 1
ATOM 738 C CA . VAL A 1 93 ? -18.47605 -7.08810 3.05949 1.000 43.42658 802 VAL A CA 1
ATOM 739 C C . VAL A 1 93 ? -19.02881 -8.24269 3.88690 1.000 42.43174 802 VAL A C 1
ATOM 740 O O . VAL A 1 93 ? -19.79916 -8.03412 4.82282 1.000 42.32279 802 VAL A O 1
ATOM 744 N N . THR A 1 94 ? -18.63793 -9.45973 3.52215 1.000 41.04303 803 THR A N 1
ATOM 745 C CA . THR A 1 94 ? -18.98373 -10.69004 4.21641 1.000 43.89954 803 THR A CA 1
ATOM 746 C C . THR A 1 94 ? -17.70651 -11.37509 4.66931 1.000 39.95217 803 THR A C 1
ATOM 747 O O . THR A 1 94 ? -16.69074 -11.31876 3.97682 1.000 38.76958 803 THR A O 1
ATOM 751 N N . ILE A 1 95 ? -17.75601 -12.03210 5.82783 1.000 41.63664 804 ILE A N 1
ATOM 752 C CA . ILE A 1 95 ? -16.65284 -12.87326 6.27436 1.000 38.71971 804 ILE A CA 1
ATOM 753 C C . ILE A 1 95 ? -16.92681 -14.29781 5.82306 1.000 37.27287 804 ILE A C 1
ATOM 754 O O . ILE A 1 95 ? -18.01921 -14.82950 6.04279 1.000 40.39191 804 ILE A O 1
ATOM 759 N N . GLY A 1 96 ? -15.95051 -14.90604 5.15334 1.000 39.60281 805 GLY A N 1
ATOM 760 C CA . GLY A 1 96 ? -15.97816 -16.31420 4.83329 1.000 39.95418 805 GLY A CA 1
ATOM 761 C C . GLY A 1 96 ? -14.72104 -16.97736 5.37295 1.000 41.56685 805 GLY A C 1
ATOM 762 O O . GLY A 1 96 ? -13.82468 -16.31580 5.88948 1.000 43.61075 805 GLY A O 1
ATOM 763 N N . TYR A 1 97 ? -14.65539 -18.29571 5.21237 1.000 41.46585 806 TYR A N 1
ATOM 764 C CA . TYR A 1 97 ? -13.60247 -19.06920 5.85361 1.000 44.64891 806 TYR A CA 1
ATOM 765 C C . TYR A 1 97 ? -13.08114 -20.12580 4.89810 1.000 40.51269 806 TYR A C 1
ATOM 766 O O . TYR A 1 97 ? -13.87328 -20.77286 4.21667 1.000 43.61505 806 TYR A O 1
ATOM 775 N N . SER A 1 98 ? -11.76601 -20.33999 4.88240 1.000 39.07515 807 SER A N 1
ATOM 776 C CA . SER A 1 98 ? -11.23844 -21.52589 4.21628 1.000 43.80082 807 SER A CA 1
ATOM 777 C C . SER A 1 98 ? -11.69750 -22.78633 4.96910 1.000 44.74162 807 SER A C 1
ATOM 778 O O . SER A 1 98 ? -12.35622 -22.71650 6.00835 1.000 42.26697 807 SER A O 1
ATOM 781 N N . GLY A 1 99 ? -11.34503 -23.95518 4.44042 1.000 41.29744 808 GLY A N 1
ATOM 782 C CA . GLY A 1 99 ? -11.93501 -25.18508 4.92624 1.000 45.76314 808 GLY A CA 1
ATOM 783 C C . GLY A 1 99 ? -11.42864 -25.57441 6.30332 1.000 46.61406 808 GLY A C 1
ATOM 784 O O . GLY A 1 99 ? -10.33702 -25.19929 6.72320 1.000 43.24580 808 GLY A O 1
ATOM 785 N N . GLU A 1 100 ? -12.25839 -26.34418 7.00710 1.000 46.97316 809 GLU A N 1
ATOM 786 C CA . GLU A 1 100 ? -12.00382 -26.79772 8.37386 1.000 44.76470 809 GLU A CA 1
ATOM 787 C C . GLU A 1 100 ? -11.06402 -28.00015 8.37317 1.000 45.57726 809 GLU A C 1
ATOM 788 O O . GLU A 1 100 ? -11.04237 -28.79707 7.43438 1.000 45.94281 809 GLU A O 1
ATOM 794 N N . ASP A 1 101 ? -10.28703 -28.13221 9.43780 1.000 44.17923 810 ASP A N 1
ATOM 795 C CA . ASP A 1 101 ? -9.47746 -29.32341 9.66634 1.000 45.93326 810 ASP A CA 1
ATOM 796 C C . ASP A 1 101 ? -10.02519 -30.03160 10.90106 1.000 46.36641 810 ASP A C 1
ATOM 797 O O . ASP A 1 101 ? -10.90043 -29.51564 11.59131 1.000 44.57874 810 ASP A O 1
ATOM 802 N N . TYR A 1 102 ? -9.50041 -31.21110 11.20756 1.000 48.33910 811 TYR A N 1
ATOM 803 C CA . TYR A 1 102 ? -9.86821 -31.83121 12.47545 1.000 43.64636 811 TYR A CA 1
ATOM 804 C C . TYR A 1 102 ? -9.41098 -30.95276 13.62960 1.000 42.07946 811 TYR A C 1
ATOM 805 O O . TYR A 1 102 ? -8.33750 -30.35366 13.55785 1.000 42.77771 811 TYR A O 1
ATOM 814 N N . PRO A 1 103 ? -10.20655 -30.83982 14.69198 1.000 42.08300 812 PRO A N 1
ATOM 815 C CA . PRO A 1 103 ? -9.77163 -30.07890 15.86603 1.000 42.16549 812 PRO A CA 1
ATOM 816 C C . PRO A 1 103 ? -8.48281 -30.63481 16.45655 1.000 41.52245 812 PRO A C 1
ATOM 817 O O . PRO A 1 103 ? -8.21817 -31.83668 16.40925 1.000 38.20012 812 PRO A O 1
ATOM 821 N N . GLN A 1 104 ? -7.65579 -29.73207 16.97256 1.000 41.25980 813 GLN A N 1
ATOM 822 C CA . GLN A 1 104 ? -6.54153 -30.12296 17.81590 1.000 48.51824 813 GLN A CA 1
ATOM 823 C C . GLN A 1 104 ? -6.90859 -30.06546 19.28862 1.000 47.45084 813 GLN A C 1
ATOM 824 O O . GLN A 1 104 ? -6.19449 -30.63747 20.11135 1.000 47.58012 813 GLN A O 1
ATOM 830 N N . ALA A 1 105 ? -8.01632 -29.40813 19.61404 1.000 44.70779 814 ALA A N 1
ATOM 831 C CA . ALA A 1 105 ? -8.42933 -29.21669 20.99357 1.000 47.80807 814 ALA A CA 1
ATOM 832 C C . ALA A 1 105 ? -8.81179 -30.53570 21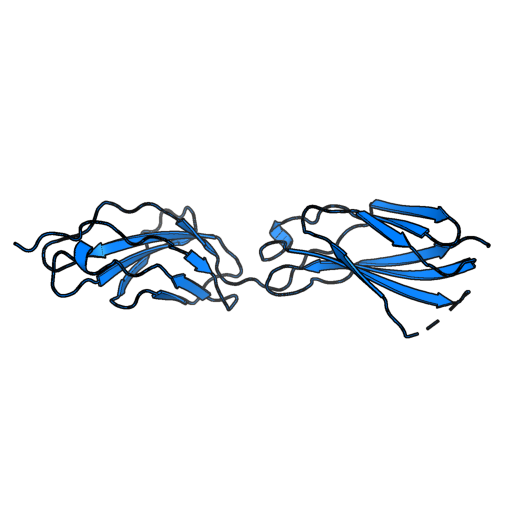.63785 1.000 46.39462 814 ALA A C 1
ATOM 83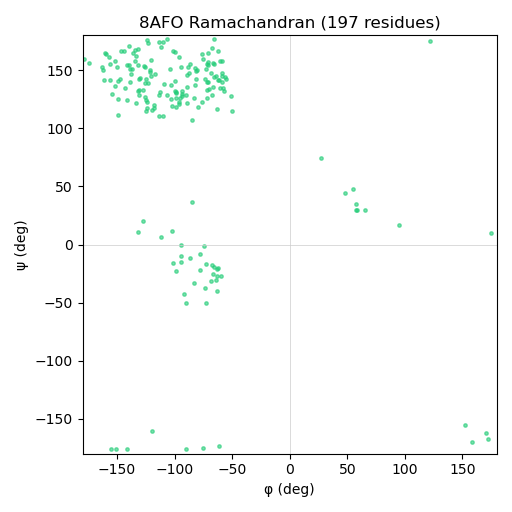3 O O . ALA A 1 105 ? -9.53419 -31.35006 21.05188 1.000 41.65707 814 ALA A O 1
ATOM 835 N N . ILE A 1 106 ? -8.34241 -30.72398 22.86687 1.000 47.38203 815 ILE A N 1
ATOM 836 C CA . ILE A 1 106 ? -8.68124 -31.88876 23.67255 1.000 44.34659 815 ILE A CA 1
ATOM 837 C C . ILE A 1 106 ? -9.37753 -31.39357 24.94017 1.000 46.15382 815 ILE A C 1
ATOM 838 O O . ILE A 1 106 ? -8.75674 -30.67710 25.73660 1.000 44.88765 815 ILE A O 1
ATOM 843 N N . PRO A 1 107 ? -10.65524 -31.72223 25.15699 1.000 44.41111 816 PRO A N 1
ATOM 844 C CA . PRO A 1 107 ? -11.37103 -31.21034 26.34311 1.000 46.79191 816 PRO A CA 1
ATOM 845 C C . PRO A 1 107 ? -10.71513 -31.61618 27.65563 1.000 45.87221 816 PRO A C 1
ATOM 846 O O . PRO A 1 107 ? -10.24940 -32.74250 27.81851 1.000 48.17995 816 PRO A O 1
ATOM 850 N N . GLU A 1 108 ? -10.68381 -30.67578 28.59701 1.000 47.72978 817 GLU A N 1
ATOM 851 C CA . GLU A 1 108 ? -10.13448 -30.90619 29.92554 1.000 50.78399 817 GLU A CA 1
ATOM 852 C C . GLU A 1 108 ? -11.25981 -31.17055 30.91442 1.000 45.99389 817 GLU A C 1
ATOM 853 O O . GLU A 1 108 ? -12.31538 -30.53633 30.85931 1.000 42.10565 817 GLU A O 1
ATOM 859 N N . LEU A 1 109 ? -11.01652 -32.10740 31.81120 1.000 48.43332 818 LEU A N 1
ATOM 860 C CA . LEU A 1 109 ? -11.98646 -32.48874 32.82469 1.000 46.16380 818 LEU A CA 1
ATOM 861 C C . LEU A 1 109 ? -12.18417 -31.34550 33.81415 1.000 44.68360 818 LEU A C 1
ATOM 862 O O . LEU A 1 109 ? -11.21183 -30.80855 34.35098 1.000 46.61646 818 LEU A O 1
ATOM 867 N N . GLU A 1 110 ? -13.43702 -30.96974 34.06036 1.000 44.41805 819 GLU A N 1
ATOM 868 C CA . GLU A 1 110 ? -13.77044 -30.18564 35.25100 1.000 46.21592 819 GLU A CA 1
ATOM 869 C C . GLU A 1 110 ? -14.10727 -31.09795 36.43420 1.000 48.90538 819 GLU A C 1
ATOM 870 O O . GLU A 1 110 ? -13.53347 -30.95896 37.51988 1.000 48.06774 819 GLU A O 1
ATOM 876 N N . GLY A 1 111 ? -14.99752 -32.05978 36.23793 1.000 44.32311 820 GLY A N 1
ATOM 877 C CA . GLY A 1 111 ? -15.19315 -33.08616 37.23138 1.000 41.96926 820 GLY A CA 1
ATOM 878 C C . GLY A 1 111 ? -16.23119 -34.07469 36.75968 1.000 42.88218 820 GLY A C 1
ATOM 879 O O . GLY A 1 111 ? -17.03233 -33.78725 35.86768 1.000 40.40418 820 GLY A O 1
ATOM 880 N N . ILE A 1 112 ? -16.19188 -35.25369 37.36854 1.000 39.76304 821 ILE A N 1
ATOM 881 C CA . ILE A 1 112 ? -17.24273 -36.25823 37.23095 1.000 38.82185 821 ILE A CA 1
ATOM 882 C C . ILE A 1 112 ? -17.90827 -36.40649 38.59076 1.000 41.82774 821 ILE A C 1
ATOM 883 O O . ILE A 1 112 ? -17.29553 -36.94085 39.51949 1.000 41.81616 821 ILE A O 1
ATOM 888 N N . GLU A 1 113 ? -19.15763 -35.96495 38.71792 1.000 40.23232 822 GLU A N 1
ATOM 889 C CA . GLU A 1 113 ? -19.88513 -36.08023 39.97646 1.000 44.99529 822 GLU A CA 1
ATOM 890 C C . GLU A 1 113 ? -20.73719 -37.34003 39.95536 1.000 45.56139 822 GLU A C 1
ATOM 891 O O . GLU A 1 113 ? -21.54064 -37.53167 39.03842 1.000 40.60813 822 GLU A O 1
ATOM 897 N N . ILE A 1 114 ? -20.56847 -38.18968 40.96155 1.000 41.37461 823 ILE A N 1
ATOM 898 C CA . ILE A 1 114 ? -21.37471 -39.39789 41.07449 1.000 46.72016 823 ILE A CA 1
ATOM 899 C C . ILE A 1 114 ? -22.73083 -39.03051 41.65401 1.000 46.89478 823 ILE A C 1
ATOM 900 O O . ILE A 1 114 ? -22.82300 -38.56492 42.79137 1.000 52.12385 823 ILE A O 1
ATOM 905 N N . LEU A 1 115 ? -23.79090 -39.27048 40.89286 1.000 44.10638 824 LEU A N 1
ATOM 906 C CA . LEU A 1 115 ? -25.10543 -38.86212 41.36168 1.000 48.70214 824 LEU A CA 1
ATOM 907 C C . LEU A 1 115 ? -25.82278 -39.96756 42.12889 1.000 53.27997 824 LEU A C 1
ATOM 908 O O . LEU A 1 115 ? -26.47095 -39.69046 43.14212 1.000 56.97312 824 LEU A O 1
ATOM 913 N N . ASN A 1 116 ? -25.75030 -41.20172 41.63837 1.000 53.90566 825 ASN A N 1
ATOM 914 C CA . ASN A 1 116 ? -26.49571 -42.34357 42.14179 1.000 54.17392 825 ASN A CA 1
ATOM 915 C C . ASN A 1 116 ? -25.68036 -43.54702 41.75430 1.000 54.29775 825 ASN A C 1
ATOM 916 O O . ASN A 1 116 ? -24.73448 -43.42788 40.96845 1.000 49.88706 825 ASN A O 1
ATOM 921 N N . SER A 1 117 ? -26.22512 -44.72082 42.03920 1.000 51.86254 826 SER A N 1
ATOM 922 C CA . SER A 1 117 ? -25.62663 -45.92568 41.49079 1.000 52.16016 826 SER A CA 1
ATOM 923 C C . SER A 1 117 ? -25.90666 -46.10513 40.00772 1.000 54.86871 826 SER A C 1
ATOM 924 O O . SER A 1 117 ? -25.39184 -47.06430 39.42641 1.000 56.51852 826 SER A O 1
ATOM 927 N N . SER A 1 118 ? -26.66624 -45.21207 39.35826 1.000 53.84293 827 SER A N 1
ATOM 928 C CA . SER A 1 118 ? -26.94749 -45.37742 37.93524 1.000 54.40951 827 SER A CA 1
ATOM 929 C C . SER A 1 118 ? -26.73308 -44.11097 37.11284 1.000 53.61313 827 SER A C 1
ATOM 930 O O . SER A 1 118 ? -27.10297 -44.09008 35.93802 1.000 54.06907 827 SER A O 1
ATOM 933 N N . ALA A 1 119 ? -26.12190 -43.06679 37.67274 1.000 50.08863 828 ALA A N 1
ATOM 934 C CA . ALA A 1 119 ? -26.06429 -41.79560 36.96970 1.000 49.52399 828 ALA A CA 1
ATOM 935 C C . ALA A 1 119 ? -24.88774 -40.98278 37.48071 1.000 49.37327 828 ALA A C 1
ATOM 936 O O . ALA A 1 119 ? -24.60227 -40.98237 38.68016 1.000 45.52937 828 ALA A O 1
ATOM 938 N N . VAL A 1 120 ? -24.21168 -40.29111 36.56260 1.000 44.28930 829 VAL A N 1
ATOM 939 C CA . VAL A 1 120 ? -23.14792 -39.36279 36.91791 1.000 43.57835 829 VAL A CA 1
ATOM 940 C C . VAL A 1 120 ? -23.32489 -38.11021 36.08295 1.000 44.93651 829 VAL A C 1
ATOM 941 O O . VAL A 1 120 ? -24.03563 -38.09669 35.07274 1.000 44.58788 829 VAL A O 1
ATOM 945 N N . LEU A 1 121 ? -22.63851 -37.05820 36.50423 1.000 39.52233 830 LEU A N 1
ATOM 946 C CA . LEU A 1 121 ? -22.63061 -35.78349 35.80878 1.000 42.84739 830 LEU A CA 1
ATOM 947 C C . LEU A 1 121 ? -21.19578 -35.51712 35.37411 1.000 42.74190 830 LEU A C 1
ATOM 948 O O . LEU A 1 121 ? -20.30016 -35.42499 36.21605 1.000 38.10518 830 LEU A O 1
ATOM 953 N N . VAL A 1 122 ? -20.97209 -35.42675 34.06267 1.000 40.52608 831 VAL A N 1
ATOM 954 C CA . VAL A 1 122 ? -19.65505 -35.19432 33.47834 1.000 39.39437 831 VAL A CA 1
ATOM 955 C C . VAL A 1 122 ? -19.53901 -33.72475 33.11471 1.000 39.24386 831 VAL A C 1
ATOM 956 O O . VAL A 1 122 ? -20.42149 -33.17873 32.45085 1.000 42.79797 831 VAL A O 1
ATOM 960 N N . LYS A 1 123 ? -18.44411 -33.09409 33.50051 1.000 36.29707 832 LYS A N 1
ATOM 961 C CA . LYS A 1 123 ? -18.25439 -31.66550 33.28368 1.000 42.57813 832 LYS A CA 1
ATOM 962 C C . LYS A 1 123 ? -16.87830 -31.46548 32.69160 1.000 40.90991 832 LYS A C 1
ATOM 963 O O . LYS A 1 123 ? -15.90285 -32.00695 33.20917 1.000 38.42709 832 LYS A O 1
ATOM 969 N N . TRP A 1 124 ? -16.78906 -30.68828 31.62055 1.000 43.50400 833 TRP A N 1
ATOM 970 C CA . TRP A 1 124 ? -15.49662 -30.40364 31.03046 1.000 44.68213 833 TRP A CA 1
ATOM 971 C C . TRP A 1 124 ? -15.39643 -28.90768 30.80704 1.000 44.96457 833 TRP A C 1
ATOM 972 O O . TRP A 1 124 ? -16.38136 -28.17521 30.92412 1.000 44.33426 833 TRP A O 1
ATOM 983 N N . ARG A 1 125 ? -14.21112 -28.46931 30.50574 1.000 43.31088 834 ARG A N 1
ATOM 984 C CA . ARG A 1 125 ? -14.01668 -27.06220 30.21488 1.000 45.31132 834 ARG A CA 1
ATOM 985 C C . ARG A 1 125 ? -14.22580 -26.78041 28.73075 1.000 48.01243 834 ARG A C 1
ATOM 986 O O . ARG A 1 125 ? -13.93029 -27.62937 27.88097 1.000 44.21958 834 ARG A O 1
ATOM 994 N N . PRO A 1 126 ? -14.76798 -25.60370 28.42296 1.000 47.46965 835 PRO A N 1
ATOM 995 C CA . PRO A 1 126 ? -14.90616 -25.19145 27.02322 1.000 46.28189 835 PRO A CA 1
ATOM 996 C C . PRO A 1 126 ? -13.54434 -25.19703 26.34568 1.000 45.64003 835 PRO A C 1
ATOM 997 O O . PRO A 1 126 ? -12.57379 -24.65875 26.87645 1.000 46.11736 835 PRO A O 1
ATOM 1001 N N . VAL A 1 127 ? -13.46969 -25.81225 25.16187 1.000 45.16895 836 VAL A N 1
ATOM 1002 C CA . VAL A 1 127 ? -12.19239 -25.81870 24.45617 1.000 46.36537 836 VAL A CA 1
ATOM 1003 C C . VAL A 1 127 ? -11.89165 -24.41822 23.93462 1.000 49.49370 836 VAL A C 1
ATOM 1004 O O . VAL A 1 127 ? -12.78851 -23.58812 23.73744 1.000 48.99216 836 VAL A O 1
ATOM 1008 N N . ASP A 1 128 ? -10.60534 -24.15662 23.71262 1.000 48.75016 837 ASP A N 1
ATOM 1009 C CA . ASP A 1 128 ? -10.17912 -22.91862 23.07662 1.000 51.33164 837 ASP A CA 1
ATOM 1010 C C . ASP A 1 128 ? -10.55722 -22.97294 21.59584 1.000 50.36112 837 ASP A C 1
ATOM 1011 O O . ASP A 1 128 ? -10.20046 -23.92264 20.89084 1.000 47.22583 837 ASP A O 1
ATOM 1016 N N . LEU A 1 129 ? -11.28756 -21.95655 21.12508 1.000 48.24781 838 LEU A N 1
ATOM 1017 C CA . LEU A 1 129 ? -11.78509 -21.98994 19.75226 1.000 51.69886 838 LEU A CA 1
ATOM 1018 C C . LEU A 1 129 ? -10.65244 -21.97990 18.73837 1.000 47.87440 838 LEU A C 1
ATOM 1019 O O . LEU A 1 129 ? -10.78747 -22.56901 17.66176 1.000 51.13701 838 LEU A O 1
ATOM 1024 N N . ALA A 1 130 ? -9.52274 -21.35177 19.06520 1.000 46.37623 839 ALA A N 1
ATOM 1025 C CA . ALA A 1 130 ? -8.41641 -21.32623 18.11562 1.000 53.92819 839 ALA A CA 1
ATOM 1026 C C . ALA A 1 130 ? -7.86792 -22.71443 17.82641 1.000 53.61713 839 ALA A C 1
ATOM 1027 O O . ALA A 1 130 ? -7.22470 -22.90742 16.79231 1.000 52.10390 839 ALA A O 1
ATOM 1029 N N . GLN A 1 131 ? -8.09716 -23.68042 18.70947 1.000 48.39326 840 GLN A N 1
ATOM 1030 C CA . GLN A 1 131 ? -7.60895 -25.02854 18.49143 1.000 45.77460 840 GLN A CA 1
ATOM 1031 C C . GLN A 1 131 ? -8.67180 -25.90384 17.84198 1.000 44.93568 840 GLN A C 1
ATOM 1032 O O . GLN A 1 131 ? -8.41406 -27.08754 17.60151 1.000 45.67345 840 GLN A O 1
ATOM 1038 N N . VAL A 1 132 ? -9.86110 -25.35740 17.56539 1.000 42.06409 841 VAL A N 1
ATOM 1039 C CA . VAL A 1 132 ? -10.91728 -26.16410 16.96055 1.000 42.56500 841 VAL A CA 1
ATOM 1040 C C . VAL A 1 132 ? -10.68053 -26.36114 15.46536 1.000 43.73880 841 VAL A C 1
ATOM 1041 O O . VAL A 1 132 ? -11.15391 -27.33320 14.86431 1.000 43.69503 841 VAL A O 1
ATOM 1045 N N . LYS A 1 133 ? -9.90996 -25.48303 14.86306 1.000 43.52094 842 LYS A N 1
ATOM 1046 C CA . LYS A 1 133 ? -9.54093 -25.56977 13.45116 1.000 45.02426 842 LYS A CA 1
ATOM 1047 C C . LYS A 1 133 ? -10.77856 -25.60217 12.56865 1.000 43.22487 842 LYS A C 1
ATOM 1048 O O . LYS A 1 133 ? -10.75597 -26.21113 11.49396 1.000 45.32178 842 LYS A O 1
ATOM 1054 N N . GLY A 1 134 ? -11.85396 -24.96048 13.02825 1.000 41.55017 843 GLY A N 1
ATOM 1055 C CA . GLY A 1 134 ? -13.15972 -24.98421 12.37269 1.000 43.47975 843 GLY A CA 1
ATOM 1056 C C . GLY A 1 134 ? -14.20976 -24.31318 13.23919 1.000 44.85663 843 GLY A C 1
ATOM 1057 O O . GLY A 1 134 ? -13.88109 -23.62819 14.20157 1.000 42.47298 843 GLY A O 1
ATOM 1058 N N . HIS A 1 135 ? -15.48369 -24.49432 12.87731 1.000 46.24203 844 HIS A N 1
ATOM 1059 C CA . HIS A 1 135 ? -16.58801 -23.99531 13.69154 1.000 46.98123 844 HIS A CA 1
ATOM 1060 C C . HIS A 1 135 ? -16.96067 -25.07073 14.70596 1.000 43.31639 844 HIS A C 1
ATOM 1061 O O . HIS A 1 135 ? -17.32216 -26.17974 14.30843 1.000 42.92327 844 HIS A O 1
ATOM 1068 N N . LEU A 1 136 ? -16.89657 -24.75468 15.99749 1.000 44.07055 845 LEU A N 1
ATOM 1069 C CA . LEU A 1 136 ? -17.26032 -25.74798 17.01681 1.000 40.95395 845 LEU A CA 1
ATOM 1070 C C . LEU A 1 136 ? -18.72313 -26.13355 16.89477 1.000 42.48885 845 LEU A C 1
ATOM 1071 O O . LEU A 1 136 ? -19.61150 -25.29818 17.08593 1.000 45.30417 845 LEU A O 1
ATOM 1076 N N . ARG A 1 137 ? -18.98014 -27.39882 16.58422 1.000 40.67835 846 ARG A N 1
ATOM 1077 C CA . ARG A 1 137 ? -20.34725 -27.85471 16.41095 1.000 43.21720 846 ARG A CA 1
ATOM 1078 C C . ARG A 1 137 ? -20.88689 -28.60562 17.61643 1.000 46.91226 846 ARG A C 1
ATOM 1079 O O . ARG A 1 137 ? -22.10318 -28.79435 17.71002 1.000 46.16866 846 ARG A O 1
ATOM 1087 N N . GLY A 1 138 ? -20.03032 -29.04822 18.52448 1.000 44.99330 847 GLY A N 1
ATOM 1088 C CA . GLY A 1 138 ? -20.50756 -29.74311 19.69973 1.000 42.84199 847 GLY A CA 1
ATOM 1089 C C . GLY A 1 138 ? -19.42725 -30.60850 20.31508 1.000 44.37879 847 GLY A C 1
ATOM 1090 O O . GLY A 1 138 ? -18.24947 -30.53865 19.95912 1.000 39.53661 847 GLY A O 1
ATOM 1091 N N . TYR A 1 139 ? -19.86249 -31.41817 21.25936 1.000 43.50594 848 TYR A N 1
ATOM 1092 C CA . TYR A 1 139 ? -18.98592 -32.36353 21.90921 1.000 41.04247 848 TYR A CA 1
ATOM 1093 C C . TYR A 1 139 ? -19.61636 -33.72802 21.80918 1.000 43.87636 848 TYR A C 1
ATOM 1094 O O . TYR A 1 139 ? -20.83563 -33.87558 21.71921 1.000 43.20237 848 TYR A O 1
ATOM 1103 N N . ASN A 1 140 ? -18.76467 -34.72966 21.85008 1.000 42.25458 849 ASN A N 1
ATOM 1104 C CA . ASN A 1 140 ? -19.20993 -36.10236 21.78680 1.000 44.74473 849 ASN A CA 1
ATOM 1105 C C . ASN A 1 140 ? -18.66378 -36.78499 23.03028 1.000 42.97628 849 ASN A C 1
ATOM 1106 O O . ASN A 1 140 ? -17.45720 -36.75404 23.27689 1.000 40.34109 849 ASN A O 1
ATOM 1111 N N . VAL A 1 141 ? -19.54412 -37.34986 23.83280 1.000 45.04927 850 VAL A N 1
ATOM 1112 C CA . VAL A 1 141 ? -19.15732 -38.02622 25.05867 1.000 45.56676 850 VAL A CA 1
ATOM 1113 C C . VAL A 1 141 ? -19.38685 -39.50265 24.82853 1.000 46.98606 850 VAL A C 1
ATOM 1114 O O . VAL A 1 141 ? -20.53364 -39.94578 24.70854 1.000 48.33642 850 VAL A O 1
ATOM 1118 N N . THR A 1 142 ? -18.29933 -40.25827 24.74959 1.000 44.69410 851 THR A N 1
ATOM 1119 C CA . THR A 1 142 ? -18.34143 -41.70143 24.57205 1.000 46.19209 851 THR A CA 1
ATOM 1120 C C . THR A 1 142 ? -18.05719 -42.38852 25.90175 1.000 46.60855 851 THR A C 1
ATOM 1121 O O . THR A 1 142 ? -17.14614 -41.98567 26.63086 1.000 46.23083 851 THR A O 1
ATOM 1125 N N . TYR A 1 143 ? -18.81971 -43.43485 26.21600 1.000 46.22628 852 TYR A N 1
ATOM 1126 C CA . TYR A 1 143 ? -18.57737 -44.15795 27.45873 1.000 48.90237 852 TYR A CA 1
ATOM 1127 C C . TYR A 1 143 ? -18.96189 -45.62059 27.31571 1.000 51.18318 852 TYR A C 1
ATOM 1128 O O . TYR A 1 143 ? -19.84435 -45.97365 26.53201 1.000 51.84317 852 TYR A O 1
ATOM 1137 N N . TRP A 1 144 ? -18.30471 -46.46839 28.10018 1.000 48.04948 853 TRP A N 1
ATOM 1138 C CA . TRP A 1 144 ? -18.63330 -47.88031 28.08517 1.000 53.64601 853 TRP A CA 1
ATOM 1139 C C . TRP A 1 144 ? -18.22338 -48.52097 29.39613 1.000 52.93528 853 TRP A C 1
ATOM 1140 O O . TRP A 1 144 ? -17.32384 -48.05022 30.09595 1.000 52.30973 853 TRP A O 1
ATOM 1151 N N . ARG A 1 145 ? -18.90102 -49.61605 29.70130 1.000 52.54893 854 ARG A N 1
ATOM 1152 C CA . ARG A 1 145 ? -18.61339 -50.42258 30.87294 1.000 57.18510 854 ARG A CA 1
ATOM 1153 C C . ARG A 1 145 ? -17.46796 -51.38751 30.61165 1.000 62.57277 854 ARG A C 1
ATOM 1154 O O . ARG A 1 145 ? -17.50194 -52.16082 29.65507 1.000 66.62657 854 ARG A O 1
ATOM 1162 N N . GLU A 1 146 ? -16.45682 -51.34861 31.46957 1.000 67.19406 855 GLU A N 1
ATOM 1163 C CA . GLU A 1 146 ? -15.43079 -52.38250 31.45095 1.000 78.44473 855 GLU A 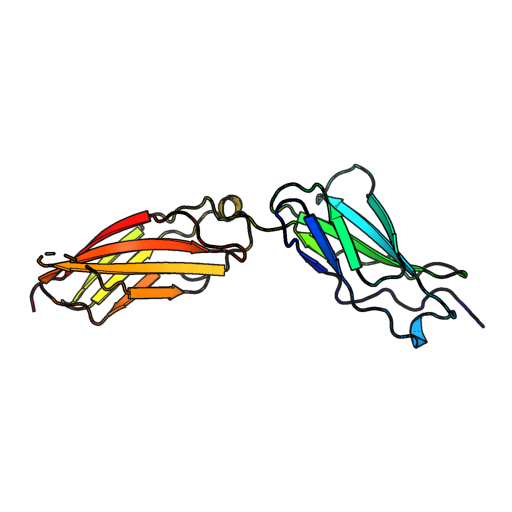CA 1
ATOM 1164 C C . GLU A 1 146 ? -15.87336 -53.61057 32.23201 1.000 87.08793 855 GLU A C 1
ATOM 1165 O O . GLU A 1 146 ? -15.55317 -54.73888 31.84201 1.000 90.98935 855 GLU A O 1
ATOM 1171 N N . GLY A 1 147 ? -16.64662 -53.40588 33.29026 1.000 104.21761 856 GLY A N 1
ATOM 1172 C CA . GLY A 1 147 ? -16.95734 -54.41519 34.28167 1.000 108.82812 856 GLY A CA 1
ATOM 1173 C C . GLY A 1 147 ? -16.51890 -53.96641 35.66295 1.000 111.01844 856 GLY A C 1
ATOM 1174 O O . GLY A 1 147 ? -15.90839 -52.91286 35.83619 1.000 121.28022 856 GLY A O 1
ATOM 1175 N N . SER A 1 148 ? -16.85848 -54.79291 36.65542 1.000 98.03317 857 SER A N 1
ATOM 1176 C CA . SER A 1 148 ? -16.40756 -54.63596 38.04832 1.000 92.46757 857 SER A CA 1
ATOM 1177 C C . SER A 1 148 ? -17.09214 -55.66902 38.93810 1.000 94.76107 857 SER A C 1
ATOM 1178 O O . SER A 1 148 ? -16.87121 -56.87229 38.79715 1.000 91.70757 857 SER A O 1
ATOM 1181 N N . ILE A 1 157 ? -17.25474 -55.10870 22.82583 1.000 105.78649 866 ILE A N 1
ATOM 1182 C CA . ILE A 1 157 ? -17.53902 -54.05854 23.79908 1.000 101.83354 866 ILE A CA 1
ATOM 1183 C C . ILE A 1 157 ? -18.55436 -53.05643 23.26827 1.000 95.03851 866 ILE A C 1
ATOM 1184 O O . ILE A 1 157 ? -18.27261 -52.29600 22.34229 1.000 92.18151 866 ILE A O 1
ATOM 1189 N N . HIS A 1 158 ? -19.74377 -53.06458 23.86219 1.000 92.76623 867 HIS A N 1
ATOM 1190 C CA . HIS A 1 158 ? -20.75461 -52.07933 23.51074 1.000 86.25597 867 HIS A CA 1
ATOM 1191 C C . HIS A 1 158 ? -20.36299 -50.70849 24.04405 1.000 83.28214 867 HIS A C 1
ATOM 1192 O O . HIS A 1 158 ? -19.98515 -50.56808 25.21103 1.000 91.90087 867 HIS A O 1
ATOM 1199 N N . LYS A 1 159 ? -20.47564 -49.69615 23.18969 1.000 74.39572 868 LYS A N 1
ATOM 1200 C CA . LYS A 1 159 ? -20.00521 -48.35210 23.48151 1.000 67.89333 868 LYS A CA 1
ATOM 1201 C C . LYS A 1 159 ? -21.16818 -47.39682 23.27555 1.000 66.77833 868 LYS A C 1
ATOM 1202 O O . LYS A 1 159 ? -21.80093 -47.41611 22.22014 1.000 65.88343 868 LYS A O 1
ATOM 1208 N N . ASP A 1 160 ? -21.46945 -46.58436 24.27925 1.000 61.64657 869 ASP A N 1
ATOM 1209 C CA . ASP A 1 160 ? -22.55348 -45.62057 24.17864 1.000 58.31940 869 ASP A CA 1
ATOM 1210 C C . ASP A 1 160 ? -21.98710 -44.23513 23.90896 1.000 56.01315 869 ASP A C 1
ATOM 1211 O O . ASP A 1 160 ? -20.78856 -43.99073 24.04425 1.000 52.88235 869 ASP A O 1
ATOM 1216 N N . HIS A 1 161 ? -22.85864 -43.31274 23.51881 1.000 57.63198 870 HIS A N 1
ATOM 1217 C CA . HIS A 1 161 ? -22.34522 -41.97051 23.29205 1.000 57.08098 870 HIS A CA 1
ATOM 1218 C C . HIS A 1 161 ? -23.47274 -40.95606 23.26212 1.000 53.59163 870 HIS A C 1
ATOM 1219 O O . HIS A 1 161 ? -24.62423 -41.28932 22.99135 1.000 55.90200 870 HIS A O 1
ATOM 1226 N N . VAL A 1 162 ? -23.12341 -39.72632 23.62858 1.000 49.43551 871 VAL A N 1
ATOM 1227 C CA . VAL A 1 162 ? -24.06417 -38.63127 23.80489 1.000 50.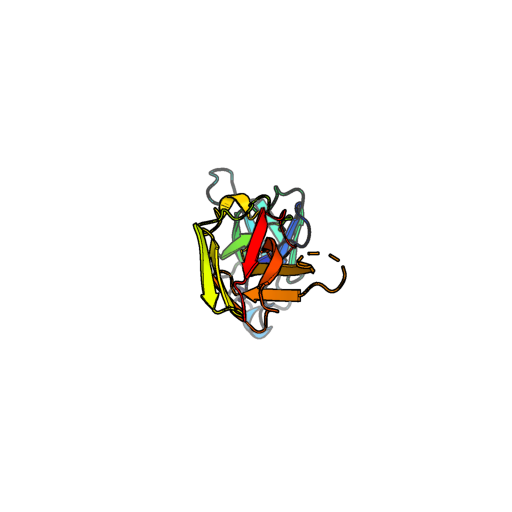45141 871 VAL A CA 1
ATOM 1228 C C . VAL A 1 162 ? -23.48268 -37.42008 23.10340 1.000 52.77417 871 VAL A C 1
ATOM 1229 O O . VAL A 1 162 ? -22.38105 -36.96944 23.44757 1.000 51.88235 871 VAL A O 1
ATOM 1233 N N . VAL A 1 163 ? -24.22269 -36.88238 22.14218 1.000 50.53630 872 VAL A N 1
ATOM 1234 C CA . VAL A 1 163 ? -23.80562 -35.71764 21.37669 1.000 47.93711 872 VAL A CA 1
ATOM 1235 C C . VAL A 1 163 ? -24.48826 -34.49251 21.97126 1.000 51.16078 872 VAL A C 1
ATOM 1236 O O . VAL A 1 163 ? -25.72003 -34.46754 22.09850 1.000 56.14436 872 VAL A O 1
ATOM 1240 N N . VAL A 1 164 ? -23.71462 -33.47938 22.33386 1.000 47.08353 873 VAL A N 1
ATOM 1241 C CA . VAL A 1 164 ? -24.29941 -32.25773 22.88397 1.000 51.77684 873 VAL A CA 1
ATOM 1242 C C . VAL A 1 164 ? -23.91083 -31.09023 21.98328 1.000 53.02214 873 VAL A C 1
ATOM 1243 O O . VAL A 1 164 ? -22.95074 -31.17846 21.20088 1.000 50.00775 873 VAL A O 1
ATOM 1247 N N . PRO A 1 165 ? -24.66763 -29.99504 22.04555 1.000 54.72821 874 PRO A N 1
ATOM 1248 C CA . PRO A 1 165 ? -24.31997 -28.79814 21.27404 1.000 54.42197 874 PRO A CA 1
ATOM 1249 C C . PRO A 1 165 ? -23.03834 -28.16246 21.78347 1.000 52.89037 874 PRO A C 1
ATOM 1250 O O . PRO A 1 165 ? -22.53047 -28.49252 22.85456 1.000 49.61367 874 PRO A O 1
ATOM 1254 N N . ALA A 1 166 ? -22.54169 -27.20772 20.98278 1.000 51.34508 875 ALA A N 1
ATOM 1255 C CA . ALA A 1 166 ? -21.26234 -26.54325 21.23312 1.000 50.22159 875 ALA A CA 1
ATOM 1256 C C . ALA A 1 166 ? -21.28100 -25.67914 22.48323 1.000 52.10953 875 ALA A C 1
ATOM 1257 O O . ALA A 1 166 ? -20.21694 -25.39108 23.04568 1.000 53.81775 875 ALA A O 1
ATOM 1259 N N . ASN A 1 167 ? -22.46700 -25.20467 22.88271 1.000 52.05628 876 ASN A N 1
ATOM 1260 C CA . ASN A 1 167 ? -22.71664 -24.31244 24.01462 1.000 57.90661 876 ASN A CA 1
ATOM 1261 C C . ASN A 1 167 ? -22.68651 -25.04746 25.34765 1.000 58.14026 876 ASN A C 1
ATOM 1262 O O . ASN A 1 167 ? -22.75431 -24.40246 26.39917 1.000 59.87578 876 ASN A O 1
ATOM 1267 N N . THR A 1 168 ? -22.61227 -26.37325 25.31541 1.000 53.36221 877 THR A N 1
ATOM 1268 C CA . THR A 1 168 ? -22.89899 -27.23120 26.45824 1.000 55.46309 877 THR A CA 1
ATOM 1269 C C . THR A 1 168 ? -21.62674 -27.93240 26.91269 1.000 50.84603 877 THR A C 1
ATOM 1270 O O . THR A 1 168 ? -20.93357 -28.55921 26.10240 1.000 50.57664 877 THR A O 1
ATOM 1274 N N . THR A 1 169 ? -21.31876 -27.83734 28.20520 1.000 47.52040 878 THR A N 1
ATOM 1275 C CA . THR A 1 169 ? -20.07297 -28.40010 28.71016 1.000 46.54671 878 THR A CA 1
ATOM 1276 C C . THR A 1 169 ? -20.28502 -29.33650 29.89962 1.000 45.86674 878 THR A C 1
ATOM 1277 O O . THR A 1 169 ? -19.33602 -29.61546 30.63415 1.000 44.90446 878 THR A O 1
ATOM 1281 N N . SER A 1 170 ? -21.49636 -29.85374 30.08356 1.000 42.93373 879 SER A N 1
ATOM 1282 C CA . SER A 1 170 ? -21.72506 -30.98036 30.97029 1.000 44.48763 879 SER A CA 1
ATOM 1283 C C . SER A 1 170 ? -22.85657 -31.82964 30.40548 1.000 45.51700 879 SER A C 1
ATOM 1284 O O . SER A 1 170 ? -23.59455 -31.39940 29.51358 1.000 47.88235 879 SER A O 1
ATOM 1287 N N . VAL A 1 171 ? -22.99973 -33.04010 30.94841 1.000 42.81831 880 VAL A N 1
ATOM 1288 C CA . VAL A 1 171 ? -24.04890 -33.96064 30.52387 1.000 44.06893 880 VAL A CA 1
ATOM 1289 C C . VAL A 1 171 ? -24.24464 -35.01052 31.61211 1.000 44.81685 880 VAL A C 1
ATOM 1290 O O . VAL A 1 171 ? -23.28548 -35.48065 32.22159 1.000 41.68491 880 VAL A O 1
ATOM 1294 N N . ILE A 1 172 ? -25.48679 -35.38901 31.84349 1.000 43.08044 881 ILE A N 1
ATOM 1295 C CA . ILE A 1 172 ? -25.78338 -36.48843 32.74765 1.000 46.71828 881 ILE A CA 1
ATOM 1296 C C . ILE A 1 172 ? -25.81152 -37.78617 31.95553 1.000 52.92376 881 ILE A C 1
ATOM 1297 O O . ILE A 1 172 ? -26.44617 -37.86424 30.89132 1.000 52.14904 881 ILE A O 1
ATOM 1302 N N . LEU A 1 173 ? -25.07166 -38.78823 32.43306 1.000 45.63748 882 LEU A N 1
ATOM 1303 C CA . LEU A 1 173 ? -25.16448 -40.13842 31.89563 1.000 49.67252 882 LEU A CA 1
ATOM 1304 C C . LEU A 1 173 ? -25.98973 -40.99649 32.83813 1.000 54.88585 882 LEU A C 1
ATOM 1305 O O . LEU A 1 173 ? -25.60349 -41.20244 33.98855 1.000 48.39150 882 LEU A O 1
ATOM 1310 N N . SER A 1 174 ? -27.10375 -41.50839 32.32821 1.000 55.87626 883 SER A N 1
ATOM 1311 C CA . SER A 1 174 ? -28.11757 -42.25841 33.05417 1.000 57.76534 883 SER A CA 1
ATOM 1312 C C . SER A 1 174 ? -28.13653 -43.71424 32.60669 1.000 58.31863 883 SER A C 1
ATOM 1313 O O . SER A 1 174 ? -27.53059 -44.08939 31.60175 1.000 58.01095 883 SER A O 1
ATOM 1316 N N . GLY A 1 175 ? -28.87289 -44.53023 33.35637 1.000 59.07142 884 GLY A N 1
ATOM 1317 C CA . GLY A 1 175 ? -29.02845 -45.92785 33.00137 1.000 60.65505 884 GLY A CA 1
ATOM 1318 C C . GLY A 1 175 ? -27.75013 -46.72853 33.06649 1.000 63.85616 884 GLY A C 1
ATOM 1319 O O . GLY A 1 175 ? -27.58071 -47.68745 32.29955 1.000 63.93357 884 GLY A O 1
ATOM 1320 N N . LEU A 1 176 ? -26.83133 -46.34144 33.94398 1.000 57.27125 885 LEU A N 1
ATOM 1321 C CA . LEU A 1 176 ? -25.59927 -47.08014 34.14798 1.000 57.05886 885 LEU A CA 1
ATOM 1322 C C . LEU A 1 176 ? -25.82999 -48.26069 35.08401 1.000 60.52075 885 LEU A C 1
ATOM 1323 O O . LEU A 1 176 ? -26.67665 -48.21206 35.98023 1.000 62.68091 885 LEU A O 1
ATOM 1328 N N . ARG A 1 177 ? -25.04710 -49.32087 34.87451 1.000 62.70205 886 ARG A N 1
ATOM 1329 C CA . ARG A 1 177 ? -25.02798 -50.45934 35.78940 1.000 62.43188 886 ARG A CA 1
ATOM 1330 C C . ARG A 1 177 ? -24.34604 -50.09305 37.10854 1.000 62.77576 886 ARG A C 1
ATOM 1331 O O . ARG A 1 177 ? -23.31070 -49.41405 37.11508 1.000 58.59217 886 ARG A O 1
ATOM 1339 N N . PRO A 1 178 ? -24.87180 -50.55892 38.23808 1.000 62.37578 887 PRO A N 1
ATOM 1340 C CA . PRO A 1 178 ? -24.26587 -50.21513 39.52751 1.000 59.23344 887 PRO A CA 1
ATOM 1341 C C . PRO A 1 178 ? -22.97802 -50.98250 39.78234 1.000 58.56441 887 PRO A C 1
ATOM 1342 O O . PRO A 1 178 ? -22.69515 -52.01561 39.17222 1.000 61.38369 887 PRO A O 1
ATOM 1346 N N . TYR A 1 179 ? -22.18203 -50.42653 40.69116 1.000 57.06514 888 TYR A N 1
ATOM 1347 C CA . TYR A 1 179 ? -20.91326 -51.01410 41.12906 1.000 59.58367 888 TYR A CA 1
ATOM 1348 C C . TYR A 1 179 ? -20.04763 -51.44809 39.94840 1.000 57.61887 888 TYR A C 1
ATOM 1349 O O . TYR A 1 179 ? -19.45820 -52.52735 39.94893 1.000 58.32828 888 TYR A O 1
ATOM 1358 N N . SER A 1 180 ? -19.95368 -50.59026 38.93732 1.000 56.92703 889 SER A N 1
ATOM 1359 C CA . SER A 1 180 ? -19.26057 -50.92529 37.70284 1.000 59.30072 889 SER A CA 1
ATOM 1360 C C . SER A 1 180 ? -18.21139 -49.86736 37.39994 1.000 57.92771 889 SER A C 1
ATOM 1361 O O . SER A 1 180 ? -18.33547 -48.71288 37.81930 1.000 52.18940 889 SER A O 1
ATOM 1364 N N . SER A 1 181 ? -17.16380 -50.26984 36.68725 1.000 58.66676 890 SER A N 1
ATOM 1365 C CA . SER A 1 181 ? -16.14696 -49.33094 36.23614 1.000 56.58895 890 SER A CA 1
ATOM 1366 C C . SER A 1 181 ? -16.42935 -48.95366 34.78956 1.000 56.77323 890 SER A C 1
ATOM 1367 O O . SER A 1 181 ? -16.66894 -49.82503 33.94743 1.000 58.25490 890 SER A O 1
ATOM 1370 N N . TYR A 1 182 ? -16.41767 -47.65327 34.51784 1.000 49.46294 891 TYR A N 1
ATOM 1371 C CA . TYR A 1 182 ? -16.66733 -47.10127 33.19928 1.000 48.77390 891 TYR A CA 1
ATOM 1372 C C . TYR A 1 182 ? -15.44703 -46.36448 32.69042 1.000 49.74319 891 TYR A C 1
ATOM 1373 O O . TYR A 1 182 ? -14.69922 -45.75411 33.46442 1.000 45.26849 891 TYR A O 1
ATOM 1382 N N . HIS A 1 183 ? -15.26694 -46.42030 31.37627 1.000 45.55263 892 HIS A N 1
ATOM 1383 C CA . HIS A 1 183 ? -14.34726 -45.55368 30.66851 1.000 46.43233 892 HIS A CA 1
ATOM 1384 C C . HIS A 1 183 ? -15.14510 -44.48104 29.94491 1.000 47.08922 892 HIS A C 1
ATOM 1385 O O . HIS A 1 183 ? -16.29498 -44.68823 29.54977 1.000 46.28917 892 HIS A O 1
ATOM 1392 N N . LEU A 1 184 ? -14.51580 -43.33501 29.77416 1.000 38.58483 893 LEU A N 1
ATOM 1393 C CA . LEU A 1 184 ? -15.18129 -42.13882 29.30223 1.000 43.14028 893 LEU A CA 1
ATOM 1394 C C . LEU A 1 184 ? -14.22794 -41.37929 28.40200 1.000 44.54567 893 LEU A C 1
ATOM 1395 O O . LEU A 1 184 ? -13.04803 -41.23093 28.73282 1.000 44.19652 893 LEU A O 1
ATOM 1400 N N . GLU A 1 185 ? -14.73672 -40.92352 27.26335 1.000 39.36050 894 GLU A N 1
ATOM 1401 C CA . GLU A 1 185 ? -13.99469 -40.08321 26.34235 1.000 41.93249 894 GLU A CA 1
ATOM 1402 C C . GLU A 1 185 ? -14.83389 -38.87348 25.99046 1.000 43.33295 894 GLU A C 1
ATOM 1403 O O . GLU A 1 185 ? -16.05012 -38.98306 25.81822 1.000 45.83020 894 GLU A O 1
ATOM 1409 N N . VAL A 1 186 ? -14.17842 -37.73136 25.84613 1.000 37.27631 895 VAL A N 1
ATOM 1410 C CA . VAL A 1 186 ? -14.83978 -36.49582 25.46698 1.000 40.71562 895 VAL A CA 1
ATOM 1411 C C . VAL A 1 186 ? -14.04717 -35.89202 24.32941 1.000 40.50149 895 VAL A C 1
ATOM 1412 O O . VAL A 1 186 ? -12.82618 -35.74488 24.43284 1.000 39.62886 895 VAL A O 1
ATOM 1416 N N . GLN A 1 187 ? -14.73832 -35.56046 23.25114 1.000 38.23595 896 GLN A N 1
ATOM 1417 C CA . GLN A 1 187 ? -14.14515 -35.01590 22.03843 1.000 39.15997 896 GLN A CA 1
ATOM 1418 C C . GLN A 1 187 ? -14.93302 -33.78486 21.62835 1.000 40.80185 896 GLN A C 1
ATOM 1419 O O . GLN A 1 187 ? -16.15679 -33.76424 21.77838 1.000 41.59497 896 GLN A O 1
ATOM 1425 N N . ALA A 1 188 ? -14.24517 -32.76603 21.11845 1.000 35.36814 897 ALA A N 1
ATOM 1426 C CA . ALA A 1 188 ? -14.92032 -31.68509 20.41525 1.000 39.54359 897 ALA A CA 1
ATOM 1427 C C . ALA A 1 188 ? -15.04023 -32.05735 18.94296 1.000 42.15013 897 ALA A C 1
ATOM 1428 O O . ALA A 1 188 ? -14.22683 -32.82609 18.42310 1.000 38.51717 897 ALA A O 1
ATOM 1430 N N . PHE A 1 189 ? -16.06043 -31.52243 18.25991 1.000 40.92839 898 PHE A N 1
ATOM 1431 C CA . PHE A 1 189 ? -16.11445 -31.72847 16.81880 1.000 39.00990 898 PHE A CA 1
ATOM 1432 C C . PHE A 1 189 ? -16.54756 -30.45539 16.10138 1.000 41.83988 898 PHE A C 1
ATOM 1433 O O . PHE A 1 189 ? -17.25375 -29.60597 16.64818 1.000 40.47097 898 PHE A O 1
ATOM 1441 N N . ASN A 1 190 ? -16.08151 -30.32135 14.86945 1.000 41.58684 899 ASN A N 1
ATOM 1442 C CA . ASN A 1 190 ? -16.45317 -29.19132 14.02795 1.000 41.83240 899 ASN A CA 1
ATOM 1443 C C . ASN A 1 190 ? -17.13726 -29.75062 12.79843 1.000 43.61907 899 ASN A C 1
ATOM 1444 O O . ASN A 1 190 ? -17.60822 -30.89069 12.83805 1.000 46.08569 899 ASN A O 1
ATOM 1449 N N . GLY A 1 191 ? -17.21538 -28.98445 11.70940 1.000 46.41113 900 GLY A N 1
ATOM 1450 C CA . GLY A 1 191 ? -17.80997 -29.52782 10.50042 1.000 46.31016 900 GLY A CA 1
ATOM 1451 C C . GLY A 1 191 ? -16.97661 -30.62404 9.87234 1.000 47.17654 900 GLY A C 1
ATOM 1452 O O . GLY A 1 191 ? -17.51614 -31.53405 9.24345 1.000 53.89183 900 GLY A O 1
ATOM 1453 N N . ARG A 1 192 ? -15.65765 -30.55213 10.02362 1.000 45.81143 901 ARG A N 1
ATOM 1454 C CA . ARG A 1 192 ? -14.77230 -31.58130 9.48238 1.000 47.36556 901 ARG A CA 1
ATOM 1455 C C . ARG A 1 192 ? -14.86444 -32.88309 10.27700 1.000 49.28029 901 ARG A C 1
ATOM 1456 O O . ARG A 1 192 ? -14.99852 -33.96934 9.70348 1.000 48.67059 901 ARG A O 1
ATOM 1464 N N . GLY A 1 193 ? -14.74928 -32.81005 11.59668 1.000 44.00306 902 GLY A N 1
ATOM 1465 C CA . GLY A 1 193 ? -14.80491 -34.03667 12.37063 1.000 43.57228 902 GLY A CA 1
ATOM 1466 C C . GLY A 1 193 ? -14.42945 -33.78358 13.81129 1.000 44.53105 902 GLY A C 1
ATOM 1467 O O . GLY A 1 193 ? -14.45588 -32.64434 14.27390 1.000 41.18425 902 GLY A O 1
ATOM 1468 N N . SER A 1 194 ? -14.08162 -34.87166 14.50962 1.000 40.91559 903 SER A N 1
ATOM 1469 C CA . SER A 1 194 ? -13.78022 -34.82761 15.92700 1.000 41.90895 903 SER A CA 1
ATOM 1470 C C . SER A 1 194 ? -12.28623 -34.66668 16.15506 1.000 42.44996 903 SER A C 1
ATOM 1471 O O . SER A 1 194 ? -11.47173 -35.08178 15.33412 1.000 42.36684 903 SER A O 1
ATOM 1474 N N . GLY A 1 195 ? -11.93266 -34.07385 17.29168 1.000 37.62796 904 GLY A N 1
ATOM 1475 C CA . GLY A 1 195 ? -10.55907 -34.03056 17.72407 1.000 40.37983 904 GLY A CA 1
ATOM 1476 C C . GLY A 1 195 ? -10.20206 -35.23123 18.58227 1.000 41.94511 904 GLY A C 1
ATOM 1477 O O . GLY A 1 195 ? -11.00756 -36.15017 18.78358 1.000 38.91499 904 GLY A O 1
ATOM 1478 N N . PRO A 1 196 ? -8.97647 -35.24780 19.10101 1.000 41.70855 905 PRO A N 1
ATOM 1479 C CA . PRO A 1 196 ? -8.55295 -36.36771 19.95544 1.000 41.47686 905 PRO A CA 1
ATOM 1480 C C . PRO A 1 196 ? -9.34896 -36.41238 21.24567 1.000 42.55774 905 PRO A C 1
ATOM 1481 O O . PRO A 1 196 ? -9.89580 -35.40907 21.70723 1.000 39.90762 905 PRO A O 1
ATOM 1485 N N . ALA A 1 197 ? -9.41880 -37.60487 21.82133 1.000 43.21240 906 ALA A N 1
ATOM 1486 C CA . ALA A 1 197 ? -10.26095 -37.85292 22.97906 1.000 47.33795 906 ALA A CA 1
ATOM 1487 C C . ALA A 1 197 ? -9.45863 -37.68440 24.25027 1.000 46.44904 906 ALA A C 1
ATOM 1488 O O . ALA A 1 197 ? -8.35343 -38.20803 24.36633 1.000 47.26098 906 ALA A O 1
ATOM 1490 N N . SER A 1 198 ? -10.01499 -36.95088 25.19957 1.000 48.58428 907 SER A N 1
ATOM 1491 C CA . SER A 1 198 ? -9.54655 -37.03481 26.57019 1.000 48.08927 907 SER A CA 1
ATOM 1492 C C . SER A 1 198 ? -10.19586 -38.23913 27.23250 1.000 46.19022 907 SER A C 1
ATOM 1493 O O . SER A 1 198 ? -11.39160 -38.46962 27.06857 1.000 46.85148 907 SER A O 1
ATOM 1496 N N . GLU A 1 199 ? -9.40713 -38.98943 27.99735 1.000 46.28595 908 GLU A N 1
ATOM 1497 C CA . GLU A 1 199 ? -9.73008 -40.35203 28.40846 1.000 48.85887 908 GLU A CA 1
ATOM 1498 C C . GLU A 1 199 ? -9.83031 -40.39369 29.93434 1.000 50.56481 908 GLU A C 1
ATOM 1499 O O . GLU A 1 199 ? -8.85332 -40.08752 30.62505 1.000 44.97365 908 GLU A O 1
ATOM 1505 N N . PHE A 1 200 ? -10.99744 -40.77081 30.46090 1.000 45.30259 909 PHE A N 1
ATOM 1506 C CA . PHE A 1 200 ? -11.24952 -40.76811 31.89655 1.000 44.35654 909 PHE A CA 1
ATOM 1507 C C . PHE A 1 200 ? -11.92310 -42.06176 32.31888 1.000 47.60014 909 PHE A C 1
ATOM 1508 O O . PHE A 1 200 ? -12.37133 -42.86124 31.49521 1.000 44.67188 909 PHE A O 1
ATOM 1516 N N . THR A 1 201 ? -11.95890 -42.26418 33.63053 1.000 42.78373 910 THR A N 1
ATOM 1517 C CA . THR A 1 201 ? -12.57261 -43.42696 34.25579 1.000 46.71881 910 THR A CA 1
ATOM 1518 C C . THR A 1 201 ? -13.37547 -42.98664 35.47484 1.000 46.41268 910 THR A C 1
ATOM 1519 O O . THR A 1 201 ? -13.04783 -41.99001 36.12555 1.000 46.49219 910 THR A O 1
ATOM 1523 N N . PHE A 1 202 ? -14.42467 -43.74509 35.77565 1.000 41.18476 911 PHE A N 1
ATOM 1524 C CA . PHE A 1 202 ? -15.23662 -43.54241 36.96295 1.000 45.67326 911 PHE A CA 1
ATOM 1525 C C . PHE A 1 202 ? -15.92428 -44.85858 37.28038 1.000 49.08790 911 PHE A C 1
ATOM 1526 O O . PHE A 1 202 ? -15.99400 -45.75658 36.43370 1.000 42.72727 911 PHE A O 1
ATOM 1534 N N . SER A 1 203 ? -16.39061 -44.97823 38.53003 1.000 43.78398 912 SER A N 1
ATOM 1535 C CA . SER A 1 203 ? -17.09206 -46.15870 39.00548 1.000 44.30663 912 SER A CA 1
ATOM 1536 C C . SER A 1 203 ? -18.42768 -45.74664 39.59527 1.000 47.81623 912 SER A C 1
ATOM 1537 O O . SER A 1 203 ? -18.52350 -44.72406 40.27578 1.000 51.07113 912 SER A O 1
ATOM 1540 N N . THR A 1 204 ? -19.42446 -46.50691 39.32739 1.000 48.95635 913 THR A N 1
ATOM 1541 C CA . THR A 1 204 ? -20.69604 -46.26211 39.97574 1.000 49.57500 913 THR A CA 1
ATOM 1542 C C . THR A 1 204 ? -20.73913 -46.99099 41.30957 1.000 53.03468 913 THR A C 1
ATOM 1543 O O . THR A 1 204 ? -20.14870 -48.06579 41.45190 1.000 49.77595 913 THR A O 1
ATOM 1547 N N . PRO A 1 205 ? -21.43278 -46.43232 42.29873 1.000 54.64776 914 PRO A N 1
ATOM 1548 C CA . PRO A 1 205 ? -21.49473 -47.08992 43.61239 1.000 57.59667 914 PRO A CA 1
ATOM 1549 C C . PRO A 1 205 ? -22.42816 -48.28598 43.58777 1.000 61.06830 914 PRO A C 1
ATOM 1550 O O . PRO A 1 205 ? -22.96435 -48.65011 42.53129 1.000 56.30739 914 PRO A O 1
ATOM 1554 N N . GLU A 1 206 ? -22.62840 -48.87915 44.76313 1.000 59.22848 915 GLU A N 1
ATOM 1555 C CA . GLU A 1 206 ? -23.42366 -50.08733 44.92089 1.000 64.17669 915 GLU A CA 1
ATOM 1556 C C . GLU A 1 206 ? -24.90943 -49.80418 44.76284 1.000 65.85438 915 GLU A C 1
ATOM 1557 O O . GLU A 1 206 ? -25.39161 -48.71405 45.07847 1.000 60.23339 915 GLU A O 1
ATOM 1563 N N . GLY A 1 207 ? -25.63643 -50.82346 44.30118 1.000 72.73671 916 GLY A N 1
ATOM 1564 C CA . GLY A 1 207 ? -27.08054 -50.77402 44.13061 1.000 77.95071 916 GLY A CA 1
ATOM 1565 C C . GLY A 1 207 ? -27.66735 -52.09748 43.65875 1.000 83.29669 916 GLY A C 1
ATOM 1566 O O . GLY A 1 207 ? -28.53455 -52.14773 42.77509 1.000 79.49409 916 GLY A O 1
#

Foldseek 3Di:
DAAWFAAWFAPWEWEAPDQFKIKTFTDDDDPVRRSDPAKKKWKWKDFPPDPPGTDIDIGRDRMDMGGRDHQWGKMKMFIWMGDPRGTYPRTDIDIYTHYADAFQWEWAWPDWAADAQFKIKTFTDQTDVVRRSAAWFWKKKKKPWPFVHDIDIDTDGSVDGMDMGGRHHGQTKMKMWMWIGHPHGTHDTDIDMDHGHHD

Secondary structure (DSSP, 8-state):
---S-SS--S--EEE-SSTTEEEEE-PPPPGGGTSSS--EEEEEEEETT-SSPPEEEEESSSEEEEESPPTT-EEEEEEEEEETTEE-SPPP-EEEE---------PPEEEEEEEETTEEEEEEPPPPGGGTSS---EEEEEEEEEE----EEEEEETT--EEEE-SPPTT-EEEEEEEEE-SS-B-PPEEEEEE----

CATH classification: 2.60.40.10 (+1 more: 2.60.40.10)

InterPro domains:
  IPR003598 Immunoglobulin subtype 2 [SM00408] (48-121)
  IPR003598 Immunoglobulin subtype 2 [SM00408] (255-319)
  IPR003598 Immunoglobulin subtype 2 [SM00408] (345-411)
  IPR003598 Immunoglobulin subtype 2 [SM00408] (439-504)
  IPR003598 Immunoglobulin subtype 2 [SM00408] (530-598)
  IPR003599 Immunoglobulin domain subtype [SM00409] (42-133)
  IPR003599 Immunoglobulin domain subtype [SM00409] (143-230)
  IPR003599 Immunoglobulin domain subtype [SM00409] (249-330)
  IPR003599 Immunoglobulin domain subtype [SM00409] (339-422)
  IPR003599 Immunoglobulin domain subtype [SM00409] (433-515)
  IPR003599 Immunoglobulin domain subtype [SM00409] (524-609)
  IPR003961 Fibronectin type III [PF00041] (626-706)
  IPR003961 Fibronectin type III [PF00041] (718-801)
  IPR003961 Fibronectin type III [PF00041] (824-910)
  IPR003961 Fibronectin type III [PF00041] (920-1002)
  IPR003961 Fibronectin type III [PS50853] (615-712)
  IPR003961 Fibronectin type III [PS50853] (717-810)
  IPR003961 Fibronectin type III [PS50853] (814-916)
  IPR003961 Fibronectin type III [PS50853] (920-1015)
  IPR003961 Fibronectin type III [SM00060] (612-698)

B-factor: mean 53.62, std 16.04, range [31.84, 134.38]

Radius of gyration: 24.65 Å; Cα contacts (8 Å, |Δi|>4): 550; chains: 1; bounding box: 32×57×67 Å

GO terms:
  GO:0043025 neuronal cell body (C, IDA)
  GO:0005886 plasma membrane (C, IDA)
  GO:0009986 cell surface (C, IDA)
  GO:0030424 axon (C, IDA)
  GO:0016477 cell migration (P, IDA)
  GO:0031175 neuron projection development (P, IDA)
  GO:0050808 synapse organization (P, IDA)
  GO:0007160 cell-matrix adhesion (P, IDA)
  GO:0007411 axon guidance (P, IDA)
  GO:0061564 axon development (P, IDA)
  GO:0005886 plasma membrane (C, EXP)
  GO:0007399 nervous system development (P, TAS)
  GO:0005886 plasma membrane (C, TAS)
  GO:0005515 protein binding (F, IPI)
  GO:0006935 chemotaxis (P, TAS)
  GO:0031012 extracellular matrix (C, HDA)
  GO:0019904 protein domain specific binding (F, IDA)
  GO:0005925 focal adhesion (C, HDA)
  GO:0009986 cell surface (C, HDA)

Organism: Homo sapiens (NCBI:txid9606)

Solvent-accessible surface area: 11160 Å² total; per-residue (Å²): 131,78,52,35,6,105,116,25,12,93,104,32,113,7,109,10,113,98,32,76,17,0,33,0,49,13,119,67,15,140,184,91,8,66,39,18,104,115,12,58,5,49,0,21,28,49,57,90,60,58,243,32,112,58,93,81,89,96,24,78,73,47,93,15,76,11,78,142,11,72,50,42,44,45,18,32,0,40,3,2,0,16,13,104,99,26,111,9,73,145,22,157,77,43,70,1,68,1,2,39,48,116,5,116,1,88,3,109,62,93,16,38,85,75,75,82,28,42,9,0,38,0,67,8,115,98,17,85,124,78,87,0,52,7,65,28,136,0,1,32,0,19,23,28,90,110,17,111,159,149,104,54,115,43,85,13,80,34,130,40,40,44,21,103,1,73,74,10,141,56,133,4,34,11,49,0,33,1,37,0,42,6,50,108,19,42,4,66,40,11,98,44,90,16,68,3,51,126,93